Protein AF-0000000078819497 (afdb_homodimer)

Organism: Methanosarcina acetivorans (strain ATCC 35395 / DSM 2834 / JCM 12185 / C2A) (NCBI:txid188937)

Solvent-accessible surface area (backbone atoms only — not comparable to full-atom values): 17512 Å² total; per-residue (Å²): 126,82,64,72,74,56,65,67,60,50,51,48,50,51,51,49,51,38,26,37,50,17,46,46,38,62,67,45,52,52,48,48,51,60,72,42,54,90,45,64,78,89,53,57,93,67,46,62,58,50,44,45,52,32,56,75,60,47,57,35,40,66,70,58,53,25,54,39,60,52,43,52,71,71,60,43,50,52,51,52,51,53,35,34,74,71,49,27,34,48,77,42,63,36,86,89,37,75,86,42,49,32,37,28,60,33,75,61,25,44,53,52,29,52,52,51,47,51,53,52,49,52,52,48,38,58,52,46,73,56,49,53,72,65,55,52,49,52,41,50,52,24,50,51,51,42,36,53,53,49,49,47,37,52,57,52,60,69,63,50,79,128,128,82,65,71,75,55,65,67,60,49,53,49,50,51,51,50,52,38,26,37,52,18,45,46,39,62,68,44,51,51,48,49,51,58,72,43,53,91,45,63,80,88,54,57,92,65,45,62,58,52,44,45,52,33,56,74,59,48,56,36,37,65,70,58,54,25,55,39,61,52,43,52,71,72,59,44,49,51,52,52,50,52,36,34,75,70,50,27,34,48,77,44,63,36,88,89,38,75,86,41,47,32,36,28,60,32,75,61,26,46,54,54,29,52,53,51,48,52,52,53,49,52,51,48,39,57,52,46,75,56,49,52,72,65,54,51,49,52,40,52,52,24,50,51,51,42,38,54,52,48,50,47,38,52,57,52,58,68,66,49,81,127

InterPro domains:
  IPR000835 MarR-type HTH domain [PF01047] (43-101)
  IPR000835 MarR-type HTH domain [PR00598] (60-76)
  IPR000835 MarR-type HTH domain [PR00598] (77-92)
  IPR000835 MarR-type HTH domain [PR00598] (96-112)
  IPR000835 MarR-type HTH domain [PS50995] (1-155)
  IPR000835 MarR-type HTH domain [SM00347] (36-136)
  IPR036388 Winged helix-like DNA-binding domain superfamily [G3DSA:1.10.10.10] (23-160)
  IPR036390 Winged helix DNA-binding domain superfamily [SSF46785] (41-153)

Nearest PDB structures (foldseek):
  4zzl-assembly1_B  TM=8.048E-01  e=2.230E-07  Pseudomonas aeruginosa
  6pcp-assembly2_C  TM=7.617E-01  e=6.364E-07  Bordetella pertussis
  4fht-assembly1_A  TM=6.352E-01  e=1.540E-07  Streptomyces coelicolor A3(2)
  6pco-assembly2_C  TM=7.046E-01  e=9.800E-07  Bordetella bronchiseptica
  2nnn-assembly3_F  TM=6.451E-01  e=3.036E-07  Pseudomonas aeruginosa

Foldseek 3Di:
DPDDDDPVVVVVVVVVVVVVVVCCCVQPVVLLCVVCVVPPVVDDPCLLVLLQVQLVVQKDFLVVSCVVRVDDPVVSVVSLVSCVVVVFKDWDADPVHNPTIIIHGDPNSVVSNVVSVVSVVVSVVVVCVVDDPVVVVVVVVVVVVVVVVVVVVVVVVVPDDD/DPDDDDPVVVVVVVVVVVVVVVCCCVLPVVLLCVVCVVPPVVDDPCLLVLLQVQLVVQKDFLVVSCVVRVDDPVVSVVSLVSCVVVQFKDWDADPVHNPTIIIHGDPNSVVSNVVSVVSVVVSVVVVCVVDDPVVVVVVVVVVVVVVVVVVVVVVVVVPPDD

Structure (mmCIF, N/CA/C/O backbone):
data_AF-0000000078819497-model_v1
#
loop_
_entity.id
_entity.type
_entity.pdbx_description
1 polymer 'Transcription repressor'
#
loop_
_atom_site.group_PDB
_atom_site.id
_atom_site.type_symbol
_atom_site.label_atom_id
_atom_site.label_alt_id
_atom_site.label_comp_id
_atom_site.label_asym_id
_atom_site.label_entity_id
_atom_site.label_seq_id
_atom_site.pdbx_PDB_ins_code
_atom_site.Cartn_x
_atom_site.Cartn_y
_atom_site.Cartn_z
_atom_site.occupancy
_atom_site.B_iso_or_equiv
_atom_site.auth_seq_id
_atom_site.auth_comp_id
_atom_site.auth_asym_id
_atom_site.auth_atom_id
_atom_site.pdbx_PDB_model_num
ATOM 1 N N . MET A 1 1 ? 27.328 -16.922 1.993 1 39.84 1 MET A N 1
ATOM 2 C CA . MET A 1 1 ? 26.234 -17.719 1.464 1 39.84 1 MET A CA 1
ATOM 3 C C . MET A 1 1 ? 24.984 -16.875 1.258 1 39.84 1 MET A C 1
ATOM 5 O O . MET A 1 1 ? 24.531 -16.188 2.178 1 39.84 1 MET A O 1
ATOM 9 N N . ILE A 1 2 ? 24.656 -16.578 0.036 1 52.5 2 ILE A N 1
ATOM 10 C CA . ILE A 1 2 ? 23.578 -15.641 -0.267 1 52.5 2 ILE A CA 1
ATOM 11 C C . ILE A 1 2 ? 22.281 -16.109 0.379 1 52.5 2 ILE A C 1
ATOM 13 O O . ILE A 1 2 ? 21.844 -17.25 0.159 1 52.5 2 ILE A O 1
ATOM 17 N N . LYS A 1 3 ? 21.969 -15.508 1.386 1 62.91 3 LYS A N 1
ATOM 18 C CA . LYS A 1 3 ? 20.766 -15.898 2.121 1 62.91 3 LYS A CA 1
ATOM 19 C C . LYS A 1 3 ? 19.562 -16 1.193 1 62.91 3 LYS A C 1
ATOM 21 O O . LYS A 1 3 ? 19.266 -15.07 0.439 1 62.91 3 LYS A O 1
ATOM 26 N N . LYS A 1 4 ? 19.125 -17.234 0.904 1 75.25 4 LYS A N 1
ATOM 27 C CA . LYS A 1 4 ? 18 -17.484 0.003 1 75.25 4 LYS A CA 1
ATOM 28 C C . LYS A 1 4 ? 16.688 -17.656 0.78 1 75.25 4 LYS A C 1
ATOM 30 O O . LYS A 1 4 ? 16.672 -18.297 1.829 1 75.25 4 LYS A O 1
ATOM 35 N N . MET A 1 5 ? 15.781 -16.875 0.371 1 76.19 5 MET A N 1
ATOM 36 C CA . MET A 1 5 ? 14.461 -17.062 0.965 1 76.19 5 MET A CA 1
ATOM 37 C C . MET A 1 5 ? 13.742 -18.234 0.323 1 76.19 5 MET A C 1
ATOM 39 O O . MET A 1 5 ? 13.781 -18.406 -0.896 1 76.19 5 MET A O 1
ATOM 43 N N . ASP A 1 6 ? 13.234 -19.125 1.18 1 84.75 6 ASP A N 1
ATOM 44 C CA . ASP A 1 6 ? 12.438 -20.25 0.677 1 84.75 6 ASP A CA 1
ATOM 45 C C . ASP A 1 6 ? 11.25 -19.75 -0.143 1 84.75 6 ASP A C 1
ATOM 47 O O . ASP A 1 6 ? 10.594 -18.766 0.236 1 84.75 6 ASP A O 1
ATOM 51 N N . GLU A 1 7 ? 11.008 -20.375 -1.313 1 86.12 7 GLU A N 1
ATOM 52 C CA . GLU A 1 7 ? 10.008 -19.938 -2.283 1 86.12 7 GLU A CA 1
ATOM 53 C C . GLU A 1 7 ? 8.609 -19.922 -1.663 1 86.12 7 GLU A C 1
ATOM 55 O O . GLU A 1 7 ? 7.797 -19.047 -1.983 1 86.12 7 GLU A O 1
ATOM 60 N N . ALA A 1 8 ? 8.352 -20.844 -0.836 1 87.81 8 ALA A N 1
ATOM 61 C CA . ALA A 1 8 ? 7.039 -20.906 -0.196 1 87.81 8 ALA A CA 1
ATOM 62 C C . ALA A 1 8 ? 6.805 -19.688 0.691 1 87.81 8 ALA A C 1
ATOM 64 O O . ALA A 1 8 ? 5.723 -19.094 0.673 1 87.81 8 ALA A O 1
ATOM 65 N N . THR A 1 9 ? 7.863 -19.344 1.448 1 89.5 9 THR A N 1
ATOM 66 C CA . THR A 1 9 ? 7.773 -18.172 2.318 1 89.5 9 THR A CA 1
ATOM 67 C C . THR A 1 9 ? 7.633 -16.891 1.496 1 89.5 9 THR A C 1
ATOM 69 O O . THR A 1 9 ? 6.809 -16.031 1.812 1 89.5 9 THR A O 1
ATOM 72 N N . LEU A 1 10 ? 8.391 -16.859 0.455 1 92 10 LEU A N 1
ATOM 73 C CA . LEU A 1 10 ? 8.328 -15.688 -0.415 1 92 10 LEU A CA 1
ATOM 74 C C . LEU A 1 10 ? 6.945 -15.539 -1.04 1 92 10 LEU A C 1
ATOM 76 O O . LEU A 1 10 ? 6.379 -14.445 -1.063 1 92 10 LEU A O 1
ATOM 80 N N . SER A 1 11 ? 6.41 -16.672 -1.514 1 92.81 11 SER A N 1
ATOM 81 C CA . SER A 1 11 ? 5.078 -16.656 -2.115 1 92.81 11 SER A CA 1
ATOM 82 C C . SER A 1 11 ? 4.027 -16.188 -1.116 1 92.81 11 SER A C 1
ATOM 84 O O . SER A 1 11 ? 3.117 -15.438 -1.471 1 92.81 11 SER A O 1
ATOM 86 N N . LYS A 1 12 ? 4.191 -16.609 0.075 1 92.69 12 LYS A N 1
ATOM 87 C CA . LYS A 1 12 ? 3.256 -16.203 1.121 1 92.69 12 LYS A CA 1
ATOM 88 C C . LYS A 1 12 ? 3.344 -14.703 1.397 1 92.69 12 LYS A C 1
ATOM 90 O O . LYS A 1 12 ? 2.318 -14.031 1.521 1 92.69 12 LYS A O 1
ATOM 95 N N . ILE A 1 13 ? 4.531 -14.188 1.483 1 93.88 13 ILE A N 1
ATOM 96 C CA . ILE A 1 13 ? 4.746 -12.773 1.753 1 93.88 13 ILE A CA 1
ATOM 97 C C . ILE A 1 13 ? 4.172 -11.938 0.612 1 93.88 13 ILE A C 1
ATOM 99 O O . ILE A 1 13 ? 3.502 -10.93 0.849 1 93.88 13 ILE A O 1
ATOM 103 N N . ILE A 1 14 ? 4.34 -12.453 -0.562 1 93 14 ILE A N 1
ATOM 104 C CA . ILE A 1 14 ? 3.867 -11.734 -1.741 1 93 14 ILE A CA 1
ATOM 105 C C . ILE A 1 14 ? 2.342 -11.711 -1.751 1 93 14 ILE A C 1
ATOM 107 O O . ILE A 1 14 ? 1.733 -10.648 -1.937 1 93 14 ILE A O 1
ATOM 111 N N . LEU A 1 15 ? 1.761 -12.82 -1.491 1 93.56 15 LEU A N 1
ATOM 112 C CA . LEU A 1 15 ? 0.305 -12.898 -1.488 1 93.56 15 LEU A CA 1
ATOM 113 C C . LEU A 1 15 ? -0.286 -12.039 -0.373 1 93.56 15 LEU A C 1
ATOM 115 O O . LEU A 1 15 ? -1.286 -11.352 -0.58 1 93.56 15 LEU A O 1
ATOM 119 N N . LEU A 1 16 ? 0.352 -12.062 0.808 1 94.69 16 LEU A N 1
ATOM 120 C CA . LEU A 1 16 ? -0.118 -11.258 1.931 1 94.69 16 LEU A CA 1
ATOM 121 C C . LEU A 1 16 ? 0.015 -9.766 1.628 1 94.69 16 LEU A C 1
ATOM 123 O O . LEU A 1 16 ? -0.865 -8.977 1.979 1 94.69 16 LEU A O 1
ATOM 127 N N . SER A 1 17 ? 1.103 -9.422 1.002 1 94.56 17 SER A N 1
ATOM 128 C CA . SER A 1 17 ? 1.32 -8.023 0.649 1 94.56 17 SER A CA 1
ATOM 129 C C . SER A 1 17 ? 0.274 -7.539 -0.348 1 94.56 17 SER A C 1
ATOM 131 O O . SER A 1 17 ? -0.252 -6.43 -0.213 1 94.56 17 SER A O 1
ATOM 133 N N . MET A 1 18 ? -0.03 -8.398 -1.274 1 91.69 18 MET A N 1
ATOM 134 C CA . MET A 1 18 ? -1.026 -8.039 -2.279 1 91.69 18 MET A CA 1
ATOM 135 C C . MET A 1 18 ? -2.412 -7.914 -1.653 1 91.69 18 MET A C 1
ATOM 137 O O . MET A 1 18 ? -3.164 -6.996 -1.979 1 91.69 18 MET A O 1
ATOM 141 N N . GLU A 1 19 ? -2.682 -8.812 -0.824 1 94.06 19 GLU A N 1
ATOM 142 C CA . GLU A 1 19 ? -3.979 -8.742 -0.16 1 94.06 19 GLU A CA 1
ATOM 143 C C . GLU A 1 19 ? -4.074 -7.508 0.73 1 94.06 19 GLU A C 1
ATOM 145 O O . GLU A 1 19 ? -5.121 -6.855 0.787 1 94.06 19 GLU A O 1
ATOM 150 N N . ARG A 1 20 ? -3.041 -7.242 1.45 1 95.25 20 ARG A N 1
ATOM 151 C CA . ARG A 1 20 ? -3.002 -6.039 2.279 1 95.25 20 ARG A CA 1
ATOM 152 C C . ARG A 1 20 ? -3.26 -4.789 1.446 1 95.25 20 ARG A C 1
ATOM 154 O O . ARG A 1 20 ? -4.047 -3.926 1.842 1 95.25 20 ARG A O 1
ATOM 161 N N . ASP A 1 21 ? -2.594 -4.758 0.32 1 93.19 21 ASP A N 1
ATOM 162 C CA . ASP A 1 21 ? -2.771 -3.617 -0.573 1 93.19 21 ASP A CA 1
ATOM 163 C C . ASP A 1 21 ? -4.223 -3.504 -1.037 1 93.19 21 ASP A C 1
ATOM 165 O O . ASP A 1 21 ? -4.785 -2.408 -1.069 1 93.19 21 ASP A O 1
ATOM 169 N N . ALA A 1 22 ? -4.801 -4.609 -1.437 1 92.69 22 ALA A N 1
ATOM 170 C CA . ALA A 1 22 ? -6.188 -4.629 -1.895 1 92.69 22 ALA A CA 1
ATOM 171 C C . ALA A 1 22 ? -7.137 -4.168 -0.792 1 92.69 22 ALA A C 1
ATOM 173 O O . ALA A 1 22 ? -8.023 -3.344 -1.032 1 92.69 22 ALA A O 1
ATOM 174 N N . LEU A 1 23 ? -6.914 -4.637 0.412 1 94.62 23 LEU A N 1
ATOM 175 C CA . LEU A 1 23 ? -7.773 -4.289 1.536 1 94.62 23 LEU A CA 1
ATOM 176 C C . LEU A 1 23 ? -7.605 -2.824 1.922 1 94.62 23 LEU A C 1
ATOM 178 O O . LEU A 1 23 ? -8.586 -2.135 2.205 1 94.62 23 LEU A O 1
ATOM 182 N N . ASP A 1 24 ? -6.352 -2.367 1.915 1 93.62 24 ASP A N 1
ATOM 183 C CA . ASP A 1 24 ? -6.09 -0.962 2.207 1 93.62 24 ASP A CA 1
ATOM 184 C C . ASP A 1 24 ? -6.793 -0.05 1.206 1 93.62 24 ASP A C 1
ATOM 186 O O . ASP A 1 24 ? -7.387 0.961 1.589 1 93.62 24 ASP A O 1
ATOM 190 N N . ASN A 1 25 ? -6.703 -0.429 -0.015 1 91.38 25 ASN A N 1
ATOM 191 C CA . ASN A 1 25 ? -7.348 0.351 -1.065 1 91.38 25 ASN A CA 1
ATOM 192 C C . ASN A 1 25 ? -8.859 0.389 -0.886 1 91.38 25 ASN A C 1
ATOM 194 O O . ASN A 1 25 ? -9.477 1.457 -0.949 1 91.38 25 ASN A O 1
ATOM 198 N N . LEU A 1 26 ? -9.461 -0.702 -0.576 1 90 26 LEU A N 1
ATOM 199 C CA . LEU A 1 26 ? -10.914 -0.821 -0.449 1 90 26 LEU A CA 1
ATOM 200 C C . LEU A 1 26 ? -11.414 -0.092 0.794 1 90 26 LEU A C 1
ATOM 202 O O . LEU A 1 26 ? -12.422 0.614 0.742 1 90 26 LEU A O 1
ATOM 206 N N . ILE A 1 27 ? -10.688 -0.204 1.896 1 92.31 27 ILE A N 1
ATOM 207 C CA . ILE A 1 27 ? -11.172 0.27 3.189 1 92.31 27 ILE A CA 1
ATOM 208 C C . ILE A 1 27 ? -10.852 1.755 3.348 1 92.31 27 ILE A C 1
ATOM 210 O O . ILE A 1 27 ? -11.664 2.521 3.865 1 92.31 27 ILE A O 1
ATOM 214 N N . PHE A 1 28 ? -9.656 2.162 2.818 1 91 28 PHE A N 1
ATOM 215 C CA . PHE A 1 28 ? -9.203 3.51 3.141 1 91 28 PHE A CA 1
ATOM 216 C C . PHE A 1 28 ? -9.172 4.383 1.892 1 91 28 PHE A C 1
ATOM 218 O O . PHE A 1 28 ? -9.867 5.402 1.825 1 91 28 PHE A O 1
ATOM 225 N N . GLU A 1 29 ? -8.484 3.961 0.92 1 88 29 GLU A N 1
ATOM 226 C CA . GLU A 1 29 ? -8.219 4.836 -0.219 1 88 29 GLU A CA 1
ATOM 227 C C . GLU A 1 29 ? -9.5 5.133 -0.996 1 88 29 GLU A C 1
ATOM 229 O O . GLU A 1 29 ? -9.781 6.289 -1.318 1 88 29 GLU A O 1
ATOM 234 N N . GLN A 1 30 ? -10.297 4.145 -1.324 1 87.06 30 GLN A N 1
ATOM 235 C CA . GLN A 1 30 ? -11.531 4.348 -2.07 1 87.06 30 GLN A CA 1
ATOM 236 C C . GLN A 1 30 ? -12.539 5.156 -1.256 1 87.06 30 GLN A C 1
ATOM 238 O O . GLN A 1 30 ? -13.211 6.039 -1.791 1 87.06 30 GLN A O 1
ATOM 243 N N . THR A 1 31 ? -12.648 4.859 0.006 1 90 31 THR A N 1
ATOM 244 C CA . THR A 1 31 ? -13.555 5.602 0.876 1 90 31 THR A CA 1
ATOM 245 C C . THR A 1 31 ? -13.117 7.055 1.002 1 90 31 THR A C 1
ATOM 247 O O . THR A 1 31 ? -13.938 7.969 0.925 1 90 31 THR A O 1
ATOM 250 N N . PHE A 1 32 ? -11.852 7.23 1.1 1 91.94 32 PHE A N 1
ATOM 251 C CA . PHE A 1 32 ? -11.305 8.578 1.207 1 91.94 32 PHE A CA 1
ATOM 252 C C . PHE A 1 32 ? -11.594 9.383 -0.057 1 91.94 32 PHE A C 1
ATOM 254 O O . PHE A 1 32 ? -12.086 10.508 0.015 1 91.94 32 PHE A O 1
ATOM 261 N N . GLN A 1 33 ? -11.352 8.797 -1.163 1 89.31 33 GLN A N 1
ATOM 262 C CA . GLN A 1 33 ? -11.578 9.469 -2.438 1 89.31 33 GLN A CA 1
ATOM 263 C C . GLN A 1 33 ? -13.047 9.82 -2.623 1 89.31 33 GLN A C 1
ATOM 265 O O . GLN A 1 33 ? -13.375 10.898 -3.131 1 89.31 33 GLN A O 1
ATOM 270 N N . LYS A 1 34 ? -13.883 8.953 -2.227 1 89.88 34 LYS A N 1
ATOM 271 C CA . LYS A 1 34 ? -15.32 9.211 -2.324 1 89.88 34 LYS A CA 1
ATOM 272 C C . LYS A 1 34 ? -15.727 10.367 -1.417 1 89.88 34 LYS A C 1
ATOM 274 O O . LYS A 1 34 ? -16.562 11.203 -1.801 1 89.88 34 LYS A O 1
ATOM 279 N N . LYS A 1 35 ? -15.172 10.398 -0.253 1 91.31 35 LYS A N 1
ATOM 280 C CA . LYS A 1 35 ? -15.547 11.414 0.728 1 91.31 35 LYS A CA 1
ATOM 281 C C . LYS A 1 35 ? -15.039 12.797 0.319 1 91.31 35 LYS A C 1
ATOM 283 O O . LYS A 1 35 ? -15.656 13.812 0.641 1 91.31 35 LYS A O 1
ATOM 288 N N . ILE A 1 36 ? -13.922 12.766 -0.436 1 91.19 36 ILE A N 1
ATOM 289 C CA . ILE A 1 36 ? -13.383 14.07 -0.785 1 91.19 36 ILE A CA 1
ATOM 290 C C . ILE A 1 36 ? -13.836 14.461 -2.189 1 91.19 36 ILE A C 1
ATOM 292 O O . ILE A 1 36 ? -13.523 15.547 -2.674 1 91.19 36 ILE A O 1
ATOM 296 N N . ALA A 1 37 ? -14.508 13.5 -2.816 1 84.25 37 ALA A N 1
ATOM 297 C CA . ALA A 1 37 ? -14.977 13.75 -4.176 1 84.25 37 ALA A CA 1
ATOM 298 C C . ALA A 1 37 ? -15.812 15.023 -4.242 1 84.25 37 ALA A C 1
ATOM 300 O O . ALA A 1 37 ? -16.781 15.18 -3.486 1 84.25 37 ALA A O 1
ATOM 301 N N . GLY A 1 38 ? -15.445 15.766 -5.168 1 83.31 38 GLY A N 1
ATOM 302 C CA . GLY A 1 38 ? -16.188 17 -5.352 1 83.31 38 GLY A CA 1
ATOM 303 C C . GLY A 1 38 ? -15.75 18.094 -4.395 1 83.31 38 GLY A C 1
ATOM 304 O O . GLY A 1 38 ? -16.203 19.234 -4.512 1 83.31 38 GLY A O 1
ATOM 305 N N . LYS A 1 39 ? -15 17.5 -3.492 1 85 39 LYS A N 1
ATOM 306 C CA . LYS A 1 39 ? -14.414 18.484 -2.596 1 85 39 LYS A CA 1
ATOM 307 C C . LYS A 1 39 ? -13.039 18.922 -3.092 1 85 39 LYS A C 1
ATOM 309 O O . LYS A 1 39 ? -12.453 18.281 -3.969 1 85 39 LYS A O 1
ATOM 314 N N . PHE A 1 40 ? -12.5 19.938 -2.926 1 86.25 40 PHE A N 1
ATOM 315 C CA . PHE A 1 40 ? -11.156 20.453 -3.189 1 86.25 40 PHE A CA 1
ATOM 316 C C . PHE A 1 40 ? -10.875 20.469 -4.688 1 86.25 40 PHE A C 1
ATOM 318 O O . PHE A 1 40 ? -9.836 19.984 -5.133 1 86.25 40 PHE A O 1
ATOM 325 N N . ARG A 1 41 ? -11.641 20.906 -5.457 1 84.25 41 ARG A N 1
ATOM 326 C CA . ARG A 1 41 ? -11.609 20.891 -6.914 1 84.25 41 ARG A CA 1
ATOM 327 C C . ARG A 1 41 ? -10.297 21.453 -7.445 1 84.25 41 ARG A C 1
ATOM 329 O O . ARG A 1 41 ? -9.852 21.078 -8.531 1 84.25 41 ARG A O 1
ATOM 336 N N . GLU A 1 42 ? -9.703 22.266 -6.691 1 90.56 42 GLU A N 1
ATOM 337 C CA . GLU A 1 42 ? -8.492 22.922 -7.18 1 90.56 42 GLU A CA 1
ATOM 338 C C . GLU A 1 42 ? -7.254 22.078 -6.871 1 90.56 42 GLU A C 1
ATOM 340 O O . GLU A 1 42 ? -6.148 22.422 -7.293 1 90.56 42 GLU A O 1
ATOM 345 N N . LEU A 1 43 ? -7.441 21.016 -6.109 1 92.56 43 LEU A N 1
ATOM 346 C CA . LEU A 1 43 ? -6.305 20.188 -5.715 1 92.56 43 LEU A CA 1
ATOM 347 C C . LEU A 1 43 ? -6.188 18.953 -6.613 1 92.56 43 LEU A C 1
ATOM 349 O O . LEU A 1 43 ? -7.195 18.344 -6.969 1 92.56 43 LEU A O 1
ATOM 353 N N . SER A 1 44 ? -4.961 18.625 -6.91 1 87.81 44 SER A N 1
ATOM 354 C CA . SER A 1 44 ? -4.695 17.391 -7.637 1 87.81 44 SER A CA 1
ATOM 355 C C . SER A 1 44 ? -4.738 16.188 -6.707 1 87.81 44 SER A C 1
ATOM 357 O O . SER A 1 44 ? -4.844 16.344 -5.488 1 87.81 44 SER A O 1
ATOM 359 N N . LYS A 1 45 ? -4.613 14.961 -7.297 1 82.25 45 LYS A N 1
ATOM 360 C CA . LYS A 1 45 ? -4.852 13.688 -6.617 1 82.25 45 LYS A CA 1
ATOM 361 C C . LYS A 1 45 ? -3.947 13.539 -5.395 1 82.25 45 LYS A C 1
ATOM 363 O O . LYS A 1 45 ? -4.398 13.109 -4.332 1 82.25 45 LYS A O 1
ATOM 368 N N . ASN A 1 46 ? -2.67 14 -5.391 1 87.06 46 ASN A N 1
ATOM 369 C CA . ASN A 1 46 ? -1.743 13.727 -4.297 1 87.06 46 ASN A CA 1
ATOM 370 C C . ASN A 1 46 ? -1.594 14.938 -3.377 1 87.06 46 ASN A C 1
ATOM 372 O O . ASN A 1 46 ? -1.003 14.836 -2.301 1 87.06 46 ASN A O 1
ATOM 376 N N . GLN A 1 47 ? -2.221 15.984 -3.674 1 93.31 47 GLN A N 1
ATOM 377 C CA . GLN A 1 47 ? -2.012 17.219 -2.918 1 93.31 47 GLN A CA 1
ATOM 378 C C . GLN A 1 47 ? -2.736 17.156 -1.575 1 93.31 47 GLN A C 1
ATOM 380 O O . GLN A 1 47 ? -2.227 17.656 -0.569 1 93.31 47 GLN A O 1
ATOM 385 N N . PRO A 1 48 ? -3.938 16.578 -1.485 1 93.5 48 PRO A N 1
ATOM 386 C CA . PRO A 1 48 ? -4.566 16.438 -0.168 1 93.5 48 PRO A CA 1
ATOM 387 C C . PRO A 1 48 ? -3.682 15.688 0.832 1 93.5 48 PRO A C 1
ATOM 389 O O . PRO A 1 48 ? -3.607 16.078 2.002 1 93.5 48 PRO A O 1
ATOM 392 N N . LEU A 1 49 ? -3.02 14.719 0.408 1 91.12 49 LEU A N 1
ATOM 393 C CA . LEU A 1 49 ? -2.125 13.953 1.274 1 91.12 49 LEU A CA 1
ATOM 394 C C . LEU A 1 49 ? -0.969 14.82 1.76 1 91.12 49 LEU A C 1
ATOM 396 O O . LEU A 1 49 ? -0.589 14.758 2.93 1 91.12 49 LEU A O 1
ATOM 400 N N . VAL A 1 50 ? -0.436 15.586 0.91 1 95.06 50 VAL A N 1
ATOM 401 C CA . VAL A 1 50 ? 0.678 16.469 1.247 1 95.06 50 VAL A CA 1
ATOM 402 C C . VAL A 1 50 ? 0.228 17.5 2.277 1 95.06 50 VAL A C 1
ATOM 404 O O . VAL A 1 50 ? 0.933 17.75 3.256 1 95.06 50 VAL A O 1
ATOM 407 N N . ILE A 1 51 ? -0.924 18.016 2.037 1 96.81 51 ILE A N 1
ATOM 408 C CA . ILE A 1 51 ? -1.488 18.984 2.967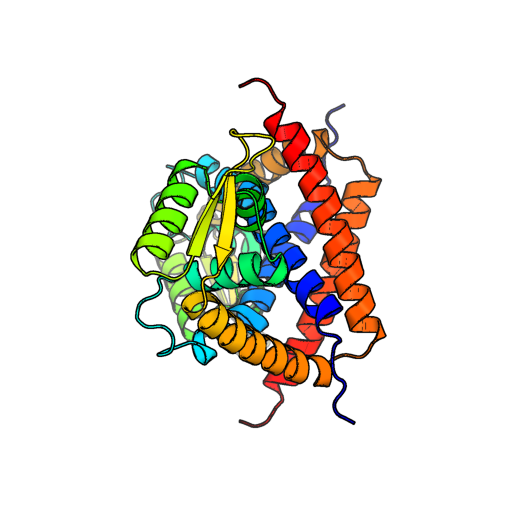 1 96.81 51 ILE A CA 1
ATOM 409 C C . ILE A 1 51 ? -1.674 18.344 4.34 1 96.81 51 ILE A C 1
ATOM 411 O O . ILE A 1 51 ? -1.368 18.953 5.363 1 96.81 51 ILE A O 1
ATOM 415 N N . LYS A 1 52 ? -2.127 17.141 4.332 1 95.56 52 LYS A N 1
ATOM 416 C CA . LYS A 1 52 ? -2.332 16.422 5.586 1 95.56 52 LYS A CA 1
ATOM 417 C C . LYS A 1 52 ? -1.014 16.219 6.324 1 95.56 52 LYS A C 1
ATOM 419 O O . LYS A 1 52 ? -0.929 16.453 7.531 1 95.56 52 LYS A O 1
ATOM 424 N N . ILE A 1 53 ? 0.007 15.852 5.645 1 96.19 53 ILE A N 1
ATOM 425 C CA . ILE A 1 53 ? 1.318 15.602 6.234 1 96.19 53 ILE A CA 1
ATOM 426 C C . ILE A 1 53 ? 1.865 16.891 6.836 1 96.19 53 ILE A C 1
ATOM 428 O O . ILE A 1 53 ? 2.314 16.906 7.984 1 96.19 53 ILE A O 1
ATOM 432 N N . ILE A 1 54 ? 1.789 17.953 6.082 1 97 54 ILE A N 1
ATOM 433 C CA . ILE A 1 54 ? 2.307 19.234 6.543 1 97 54 ILE A CA 1
ATOM 434 C C . ILE A 1 54 ? 1.53 19.688 7.777 1 97 54 ILE A C 1
ATOM 436 O O . ILE A 1 54 ? 2.121 20.188 8.742 1 97 54 ILE A O 1
ATOM 440 N N . GLY A 1 55 ? 0.224 19.516 7.723 1 96.69 55 GLY A N 1
ATOM 441 C CA . GLY A 1 55 ? -0.615 19.906 8.844 1 96.69 55 GLY A CA 1
ATOM 442 C C . GLY A 1 55 ? -0.317 19.141 10.109 1 96.69 55 GLY A C 1
ATOM 443 O O . GLY A 1 55 ? -0.332 19.703 11.211 1 96.69 55 GLY A O 1
ATOM 444 N N . ILE A 1 56 ? -0.057 17.922 10.055 1 95.06 56 ILE A N 1
ATOM 445 C CA . ILE A 1 56 ? 0.266 17.078 11.195 1 95.06 56 ILE A CA 1
ATOM 446 C C . ILE A 1 56 ? 1.6 17.516 11.797 1 95.06 56 ILE A C 1
ATOM 448 O O . ILE A 1 56 ? 1.727 17.641 13.023 1 95.06 56 ILE A O 1
ATOM 452 N N . GLU A 1 57 ? 2.555 17.812 10.891 1 93.88 57 GLU A N 1
ATOM 453 C CA . GLU A 1 57 ? 3.906 18.125 11.344 1 93.88 57 GLU A CA 1
ATOM 454 C C . GLU A 1 57 ? 4.023 19.594 11.75 1 93.88 57 GLU A C 1
ATOM 456 O O . GLU A 1 57 ? 4.914 19.969 12.516 1 93.88 57 GLU A O 1
ATOM 461 N N . GLY A 1 58 ? 3.092 20.453 11.242 1 94.19 58 GLY A N 1
ATOM 462 C CA . GLY A 1 58 ? 3.16 21.891 11.469 1 94.19 58 GLY A CA 1
ATOM 463 C C . GLY A 1 58 ? 4.113 22.609 10.531 1 94.19 58 GLY A C 1
ATOM 464 O O . GLY A 1 58 ? 3.695 23.453 9.734 1 94.19 58 GLY A O 1
ATOM 465 N N . GLU A 1 59 ? 5.359 22.328 10.609 1 93.5 59 GLU A N 1
ATOM 466 C CA . GLU A 1 59 ? 6.43 22.734 9.711 1 93.5 59 GLU A CA 1
ATOM 467 C C . GLU A 1 59 ? 7.316 21.562 9.328 1 93.5 59 GLU A C 1
ATOM 469 O O . GLU A 1 59 ? 7.652 20.719 10.164 1 93.5 59 GLU A O 1
ATOM 474 N N . ILE A 1 60 ? 7.609 21.531 8.023 1 94.5 60 ILE A N 1
ATOM 475 C CA . ILE A 1 60 ? 8.312 20.328 7.582 1 94.5 60 ILE A CA 1
ATOM 476 C C . ILE A 1 60 ? 9.328 20.703 6.5 1 94.5 60 ILE A C 1
ATOM 478 O O . ILE A 1 60 ? 9.062 21.562 5.656 1 94.5 60 ILE A O 1
ATOM 482 N N . MET A 1 61 ? 10.453 20 6.551 1 94 61 MET A N 1
ATOM 483 C CA . MET A 1 61 ? 11.43 20.141 5.477 1 94 61 MET A CA 1
ATOM 484 C C . MET A 1 61 ? 10.969 19.406 4.219 1 94 61 MET A C 1
ATOM 486 O O . MET A 1 61 ? 10.43 18.312 4.301 1 94 61 MET A O 1
ATOM 490 N N . PRO A 1 62 ? 11.211 20.047 3.064 1 92.81 62 PRO A N 1
ATOM 491 C CA . PRO A 1 62 ? 10.883 19.359 1.818 1 92.81 62 PRO A CA 1
ATOM 492 C C . PRO A 1 62 ? 11.484 17.953 1.749 1 92.81 62 PRO A C 1
ATOM 494 O O . PRO A 1 62 ? 10.844 17.016 1.25 1 92.81 62 PRO A O 1
ATOM 497 N N . SER A 1 63 ? 12.633 17.734 2.297 1 90.38 63 SER A N 1
ATOM 498 C CA . SER A 1 63 ? 13.273 16.422 2.285 1 90.38 63 SER A CA 1
ATOM 499 C C . SER A 1 63 ? 12.469 15.406 3.098 1 90.38 63 SER A C 1
ATOM 501 O O . SER A 1 63 ? 12.312 14.25 2.684 1 90.38 63 SER A O 1
ATOM 503 N N . THR A 1 64 ? 11.961 15.812 4.199 1 91.75 64 THR A N 1
ATOM 504 C CA . THR A 1 64 ? 11.141 14.945 5.039 1 91.75 64 THR A CA 1
ATOM 505 C C . THR A 1 64 ? 9.805 14.648 4.367 1 91.75 64 THR A C 1
ATOM 507 O O . THR A 1 64 ? 9.305 13.523 4.434 1 91.75 64 THR A O 1
ATOM 510 N N . LEU A 1 65 ? 9.25 15.641 3.76 1 93.81 65 LEU A N 1
ATOM 511 C CA . LEU A 1 65 ? 8.016 15.469 3.004 1 93.81 65 LEU A CA 1
ATOM 512 C C . LEU A 1 65 ? 8.203 14.43 1.899 1 93.81 65 LEU A C 1
ATOM 514 O O . LEU A 1 65 ? 7.312 13.617 1.654 1 93.81 65 LEU A O 1
ATOM 518 N N . GLY A 1 66 ? 9.328 14.469 1.247 1 92.62 66 GLY A N 1
ATOM 519 C CA . GLY A 1 66 ? 9.664 13.484 0.227 1 92.62 66 GLY A CA 1
ATOM 520 C C . GLY A 1 66 ? 9.703 12.07 0.754 1 92.62 66 GLY A C 1
ATOM 521 O O . GLY A 1 66 ? 9.273 11.133 0.076 1 92.62 66 GLY A O 1
ATOM 522 N N . LYS A 1 67 ? 10.125 11.883 2 1 88.75 67 LYS A N 1
ATOM 523 C CA . LYS A 1 67 ? 10.18 10.57 2.631 1 88.75 67 LYS A CA 1
ATOM 524 C C . LYS A 1 67 ? 8.781 9.992 2.834 1 88.75 67 LYS A C 1
ATOM 526 O O . LYS A 1 67 ? 8.555 8.805 2.609 1 88.75 67 LYS A O 1
ATOM 531 N N . TYR A 1 68 ? 7.855 10.836 3.195 1 91.06 68 TYR A N 1
ATOM 532 C CA . TYR A 1 68 ? 6.496 10.383 3.451 1 91.06 68 TYR A CA 1
ATOM 533 C C . TYR A 1 68 ? 5.758 10.102 2.146 1 91.06 68 TYR A C 1
ATOM 535 O O . TYR A 1 68 ? 4.867 9.25 2.098 1 91.06 68 TYR A O 1
ATOM 543 N N . THR A 1 69 ? 6.152 10.789 1.075 1 91.69 69 THR A N 1
ATOM 544 C CA . THR A 1 69 ? 5.375 10.711 -0.157 1 91.69 69 THR A CA 1
ATOM 545 C C . THR A 1 69 ? 6.055 9.789 -1.167 1 91.69 69 THR A C 1
ATOM 547 O O . THR A 1 69 ? 5.43 9.344 -2.131 1 91.69 69 THR A O 1
ATOM 550 N N . GLY A 1 70 ? 7.324 9.641 -0.988 1 90.12 70 GLY A N 1
ATOM 551 C CA . GLY A 1 70 ? 8.094 8.867 -1.953 1 90.12 70 GLY A CA 1
ATOM 552 C C . GLY A 1 70 ? 8.398 9.641 -3.221 1 90.12 70 GLY A C 1
ATOM 553 O O . GLY A 1 70 ? 8.898 9.07 -4.195 1 90.12 70 GLY A O 1
ATOM 554 N N . LEU A 1 71 ? 8.156 10.914 -3.209 1 90.19 71 LEU A N 1
ATOM 555 C CA . LEU A 1 71 ? 8.406 11.742 -4.387 1 90.19 71 LEU A CA 1
ATOM 556 C C . LEU A 1 71 ? 9.875 12.156 -4.453 1 90.19 71 LEU A C 1
ATOM 558 O O . LEU A 1 71 ? 10.484 12.477 -3.432 1 90.19 71 LEU A O 1
ATOM 562 N N . GLU A 1 72 ? 10.344 12.133 -5.645 1 89.75 72 GLU A N 1
ATOM 563 C CA . GLU A 1 72 ? 11.688 12.648 -5.871 1 89.75 72 GLU A CA 1
ATOM 564 C C . GLU A 1 72 ? 11.727 14.172 -5.746 1 89.75 72 GLU A C 1
ATOM 566 O O . GLU A 1 72 ? 10.695 14.836 -5.859 1 89.75 72 GLU A O 1
ATOM 571 N N . LYS A 1 73 ? 12.898 14.688 -5.582 1 91.44 73 LYS A N 1
ATOM 572 C CA . LYS A 1 73 ? 13.109 16.109 -5.281 1 91.44 73 LYS A CA 1
ATOM 573 C C . LYS A 1 73 ? 12.422 17 -6.312 1 91.44 73 LYS A C 1
ATOM 575 O O . LYS A 1 73 ? 11.719 17.938 -5.953 1 91.44 73 LYS A O 1
ATOM 580 N N . SER A 1 74 ? 12.578 16.703 -7.613 1 93.69 74 SER A N 1
ATOM 581 C CA . SER A 1 74 ? 12.016 17.547 -8.664 1 93.69 74 SER A CA 1
ATOM 582 C C . SER A 1 74 ? 10.492 17.531 -8.625 1 93.69 74 SER A C 1
ATOM 584 O O . SER A 1 74 ? 9.852 18.578 -8.758 1 93.69 74 SER A O 1
ATOM 586 N N . SER A 1 75 ? 9.852 16.344 -8.406 1 93.25 75 SER A N 1
ATOM 587 C CA . SER A 1 75 ? 8.406 16.219 -8.32 1 93.25 75 SER A CA 1
ATOM 588 C C . SER A 1 75 ? 7.859 16.922 -7.078 1 93.25 75 SER A C 1
ATOM 590 O O . SER A 1 75 ? 6.812 17.562 -7.137 1 93.25 75 SER A O 1
ATOM 592 N N . LEU A 1 76 ? 8.602 16.828 -6.059 1 93.12 76 LEU A N 1
ATOM 593 C CA . LEU A 1 76 ? 8.188 17.438 -4.801 1 93.12 76 LEU A CA 1
ATOM 594 C C . LEU A 1 76 ? 8.234 18.953 -4.902 1 93.12 76 LEU A C 1
ATOM 596 O O . LEU A 1 76 ? 7.324 19.641 -4.43 1 93.12 76 LEU A O 1
ATOM 600 N N . THR A 1 77 ? 9.289 19.438 -5.473 1 93.75 77 THR A N 1
ATOM 601 C CA . THR A 1 77 ? 9.422 20.875 -5.664 1 93.75 77 THR A CA 1
ATOM 602 C C . THR A 1 77 ? 8.25 21.422 -6.48 1 93.75 77 THR A C 1
ATOM 604 O O . THR A 1 77 ? 7.645 22.422 -6.105 1 93.75 77 THR A O 1
ATOM 607 N N . ARG A 1 78 ? 7.957 20.688 -7.508 1 95.19 78 ARG A N 1
ATOM 608 C CA . ARG A 1 78 ? 6.84 21.109 -8.352 1 95.19 78 ARG A CA 1
ATOM 609 C C . ARG A 1 78 ? 5.531 21.094 -7.566 1 95.19 78 ARG A C 1
ATOM 611 O O . ARG A 1 78 ? 4.707 22 -7.715 1 95.19 78 ARG A O 1
ATOM 618 N N . MET A 1 79 ? 5.359 20.141 -6.766 1 94.5 79 MET A N 1
ATOM 619 C CA . MET A 1 79 ? 4.148 20.016 -5.957 1 94.5 79 MET A CA 1
ATOM 620 C C . MET A 1 79 ? 4.039 21.156 -4.953 1 94.5 79 MET A C 1
ATOM 622 O O . MET A 1 79 ? 2.982 21.781 -4.828 1 94.5 79 MET A O 1
ATOM 626 N N . VAL A 1 80 ? 5.117 21.453 -4.285 1 95.75 80 VAL A N 1
ATOM 627 C CA . VAL A 1 80 ? 5.125 22.516 -3.283 1 95.75 80 VAL A CA 1
ATOM 628 C C . VAL A 1 80 ? 4.961 23.875 -3.969 1 95.75 80 VAL A C 1
ATOM 630 O O . VAL A 1 80 ? 4.238 24.75 -3.475 1 95.75 80 VAL A O 1
ATOM 633 N N . ASP A 1 81 ? 5.609 24.016 -5.133 1 96.75 81 ASP A N 1
ATOM 634 C CA . ASP A 1 81 ? 5.457 25.25 -5.91 1 96.75 81 ASP A CA 1
ATOM 635 C C . ASP A 1 81 ? 3.992 25.484 -6.273 1 96.75 81 ASP A C 1
ATOM 637 O O . ASP A 1 81 ? 3.492 26.609 -6.148 1 96.75 81 ASP A O 1
ATOM 641 N N . ASP A 1 82 ? 3.359 24.469 -6.703 1 97.06 82 ASP A N 1
ATOM 642 C CA . ASP A 1 82 ? 1.963 24.562 -7.113 1 97.06 82 ASP A CA 1
ATOM 643 C C . ASP A 1 82 ? 1.066 24.922 -5.93 1 97.06 82 ASP A C 1
ATOM 645 O O . ASP A 1 82 ? 0.171 25.766 -6.051 1 97.06 82 ASP A O 1
ATOM 649 N N . LEU A 1 83 ? 1.309 24.359 -4.789 1 97.69 83 LEU A N 1
ATOM 650 C CA . LEU A 1 83 ? 0.541 24.641 -3.58 1 97.69 83 LEU A CA 1
ATOM 651 C C . LEU A 1 83 ? 0.795 26.062 -3.096 1 97.69 83 LEU A C 1
ATOM 653 O O . LEU A 1 83 ? -0.112 26.719 -2.576 1 97.69 83 LEU A O 1
ATOM 657 N N . GLU A 1 84 ? 2.014 26.484 -3.25 1 97.62 84 GLU A N 1
ATOM 658 C CA . GLU A 1 84 ? 2.355 27.859 -2.891 1 97.62 84 GLU A CA 1
ATOM 659 C C . GLU A 1 84 ? 1.642 28.859 -3.795 1 97.62 84 GLU A C 1
ATOM 661 O O . GLU A 1 84 ? 1.104 29.859 -3.318 1 97.62 84 GLU A O 1
ATOM 666 N N . LYS A 1 85 ? 1.65 28.578 -5.047 1 97.44 85 LYS A N 1
ATOM 667 C CA . LYS A 1 85 ? 0.959 29.438 -6.016 1 97.44 85 LYS A CA 1
ATOM 668 C C . LYS A 1 85 ? -0.531 29.516 -5.703 1 97.44 85 LYS A C 1
ATOM 670 O O . LYS A 1 85 ? -1.146 30.578 -5.883 1 97.44 85 LYS A O 1
ATOM 675 N N . LYS A 1 86 ? -1.116 28.453 -5.176 1 97 86 LYS A N 1
ATOM 676 C CA . LYS A 1 86 ? -2.535 28.391 -4.832 1 97 86 LYS A CA 1
ATOM 677 C C . LYS A 1 86 ? -2.799 29.047 -3.48 1 97 86 LYS A C 1
ATOM 679 O O . LYS A 1 86 ? -3.947 29.156 -3.045 1 97 86 LYS A O 1
ATOM 684 N N . GLY A 1 87 ? -1.711 29.453 -2.824 1 97.75 87 GLY A N 1
ATOM 685 C CA . GLY A 1 87 ? -1.835 30.125 -1.538 1 97.75 87 GLY A CA 1
ATOM 686 C C . GLY A 1 87 ? -2.109 29.156 -0.395 1 97.75 87 GLY A C 1
ATOM 687 O O . GLY A 1 87 ? -2.693 29.547 0.619 1 97.75 87 GLY A O 1
ATOM 688 N N . ILE A 1 88 ? -1.708 27.922 -0.5 1 98.06 88 ILE A N 1
ATOM 689 C CA . ILE A 1 88 ? -2.041 26.875 0.469 1 98.06 88 ILE A CA 1
ATOM 690 C C . ILE A 1 88 ? -0.867 26.672 1.423 1 98.06 88 ILE A C 1
ATOM 692 O O . ILE A 1 88 ? -1.063 26.375 2.605 1 98.06 88 ILE A O 1
ATOM 696 N N . VAL A 1 89 ? 0.376 26.812 0.889 1 98.38 89 VAL A N 1
ATOM 697 C CA . VAL A 1 89 ? 1.56 26.656 1.73 1 98.38 89 VAL A CA 1
ATOM 698 C C . VAL A 1 89 ? 2.461 27.891 1.567 1 98.38 89 VAL A C 1
ATOM 700 O O . VAL A 1 89 ? 2.275 28.688 0.644 1 98.38 89 VAL A O 1
ATOM 703 N N . PHE A 1 90 ? 3.357 28.078 2.496 1 97.81 90 PHE A N 1
ATOM 704 C CA . PHE A 1 90 ? 4.438 29.062 2.387 1 97.81 90 PHE A CA 1
ATOM 705 C C . PHE A 1 90 ? 5.742 28.484 2.92 1 97.81 90 PHE A C 1
ATOM 707 O O . PHE A 1 90 ? 5.734 27.531 3.709 1 97.81 90 PHE A O 1
ATOM 714 N N . ARG A 1 91 ? 6.828 29 2.412 1 95.62 91 ARG A N 1
ATOM 715 C CA . ARG A 1 91 ? 8.164 28.562 2.814 1 95.62 91 ARG A CA 1
ATOM 716 C C . ARG A 1 91 ? 8.836 29.625 3.691 1 95.62 91 ARG A C 1
ATOM 718 O O . ARG A 1 91 ? 8.656 30.812 3.479 1 95.62 91 ARG A O 1
ATOM 725 N N . LYS A 1 92 ? 9.477 29.109 4.652 1 93.06 92 LYS A N 1
ATOM 726 C CA . LYS A 1 92 ? 10.312 29.969 5.484 1 93.06 92 LYS A CA 1
ATOM 727 C C . LYS A 1 92 ? 11.727 29.406 5.613 1 93.06 92 LYS A C 1
ATOM 729 O O . LYS A 1 92 ? 11.914 28.203 5.762 1 93.06 92 LYS A O 1
ATOM 734 N N . THR A 1 93 ? 12.664 30.234 5.367 1 87.81 93 THR A N 1
ATOM 735 C CA . THR A 1 93 ? 14.047 29.828 5.559 1 87.81 93 THR A CA 1
ATOM 736 C C . THR A 1 93 ? 14.453 29.953 7.023 1 87.81 93 THR A C 1
ATOM 738 O O . THR A 1 93 ? 14.078 30.922 7.699 1 87.81 93 THR A O 1
ATOM 741 N N . ASP A 1 94 ? 15.047 28.844 7.453 1 78.31 94 ASP A N 1
ATOM 742 C CA . ASP A 1 94 ? 15.555 28.875 8.82 1 78.31 94 ASP A CA 1
ATOM 743 C C . ASP A 1 94 ? 16.641 29.953 8.969 1 78.31 94 ASP A C 1
ATOM 745 O O . ASP A 1 94 ? 17.625 29.938 8.227 1 78.31 94 ASP A O 1
ATOM 749 N N . PRO A 1 95 ? 16.375 30.875 9.852 1 78.81 95 PRO A N 1
ATOM 750 C CA . PRO A 1 95 ? 17.344 31.953 10.031 1 78.81 95 PRO A CA 1
ATOM 751 C C . PRO A 1 95 ? 18.734 31.438 10.422 1 78.81 95 PRO A C 1
ATOM 753 O O . PRO A 1 95 ? 19.734 32.062 10.102 1 78.81 95 PRO A O 1
ATOM 756 N N . GLY A 1 96 ? 18.734 30.359 11.117 1 83.06 96 GLY A N 1
ATOM 757 C CA . GLY A 1 96 ? 20 29.812 11.586 1 83.06 96 GLY A CA 1
ATOM 758 C C . GLY A 1 96 ? 20.656 28.891 10.578 1 83.06 96 GLY A C 1
ATOM 759 O O . GLY A 1 96 ? 21.844 28.562 10.711 1 83.06 96 GLY A O 1
ATOM 760 N N . ASP A 1 97 ? 19.953 28.438 9.758 1 81.44 97 ASP A N 1
ATOM 761 C CA . ASP A 1 97 ? 20.438 27.562 8.695 1 81.44 97 ASP A CA 1
ATOM 762 C C . ASP A 1 97 ? 19.719 27.844 7.383 1 81.44 97 ASP A C 1
ATOM 764 O O . ASP A 1 97 ? 18.672 27.266 7.109 1 81.44 97 ASP A O 1
ATOM 768 N N . ARG A 1 98 ? 20.344 28.734 6.625 1 77.75 98 ARG A N 1
ATOM 769 C CA . ARG A 1 98 ? 19.719 29.203 5.395 1 77.75 98 ARG A CA 1
ATOM 770 C C . ARG A 1 98 ? 19.438 28.047 4.438 1 77.75 98 ARG A C 1
ATOM 772 O O . ARG A 1 98 ? 18.625 28.172 3.523 1 77.75 98 ARG A O 1
ATOM 779 N N . ARG A 1 99 ? 20.031 26.891 4.68 1 76.81 99 ARG A N 1
ATOM 780 C CA . ARG A 1 99 ? 19.844 25.75 3.801 1 76.81 99 ARG A CA 1
ATOM 781 C C . ARG A 1 99 ? 18.594 24.953 4.199 1 76.81 99 ARG A C 1
ATOM 783 O O . ARG A 1 99 ? 18.094 24.156 3.418 1 76.81 99 ARG A O 1
ATOM 790 N N . LYS A 1 100 ? 18.219 25.391 5.348 1 86.44 100 LYS A N 1
ATOM 791 C CA . LYS A 1 100 ? 17.047 24.688 5.848 1 86.44 100 LYS A CA 1
ATOM 792 C C . LYS A 1 100 ? 15.758 25.438 5.531 1 86.44 100 LYS A C 1
ATOM 794 O O . LYS A 1 100 ? 15.523 26.531 6.07 1 86.44 100 LYS A O 1
ATOM 799 N N . VAL A 1 101 ? 15.062 24.969 4.602 1 92.31 101 VAL A N 1
ATOM 800 C CA . VAL A 1 101 ? 13.773 25.547 4.223 1 92.31 101 VAL A CA 1
ATOM 801 C C . VAL A 1 101 ? 12.641 24.734 4.848 1 92.31 101 VAL A C 1
ATOM 803 O O . VAL A 1 101 ? 12.641 23.5 4.781 1 92.31 101 VAL A O 1
ATOM 806 N N . LEU A 1 102 ? 11.75 25.469 5.508 1 95.31 102 LEU A N 1
ATOM 807 C CA . LEU A 1 102 ? 10.594 24.812 6.113 1 95.31 102 LEU A CA 1
ATOM 808 C C . LEU A 1 102 ? 9.312 25.203 5.383 1 95.31 102 LEU A C 1
ATOM 810 O O . LEU A 1 102 ? 9.125 26.359 5.012 1 95.31 102 LEU A O 1
ATOM 814 N N . VAL A 1 103 ? 8.484 24.234 5.172 1 97.06 103 VAL A N 1
ATOM 815 C CA . VAL A 1 103 ? 7.188 24.438 4.527 1 97.06 103 VAL A CA 1
ATOM 816 C C . VAL A 1 103 ? 6.074 24.344 5.566 1 97.06 103 VAL A C 1
ATOM 818 O O . VAL A 1 103 ? 6.062 23.422 6.395 1 97.06 103 VAL A O 1
ATOM 821 N N . SER A 1 104 ? 5.164 25.344 5.578 1 97.94 104 SER A N 1
ATOM 822 C CA . SER A 1 104 ? 4.027 25.391 6.492 1 97.94 104 SER A CA 1
ATOM 823 C C . SER A 1 104 ? 2.738 25.734 5.754 1 97.94 104 SER A C 1
ATOM 825 O O . SER A 1 104 ? 2.775 26.188 4.613 1 97.94 104 SER A O 1
ATOM 827 N N . LEU A 1 105 ? 1.632 25.453 6.445 1 98.31 105 LEU A N 1
ATOM 828 C CA . LEU A 1 105 ? 0.336 25.766 5.859 1 98.31 105 LEU A CA 1
ATOM 829 C C . LEU A 1 105 ? -0.02 27.234 6.102 1 98.31 105 LEU A C 1
ATOM 831 O O . LEU A 1 105 ? 0.255 27.766 7.176 1 98.31 105 LEU A O 1
ATOM 835 N N . THR A 1 106 ? -0.625 27.859 5.09 1 98.38 106 THR A N 1
ATOM 836 C CA . THR A 1 106 ? -1.282 29.141 5.293 1 98.38 106 THR A CA 1
ATOM 837 C C . THR A 1 106 ? -2.619 28.969 6.004 1 98.38 106 THR A C 1
ATOM 839 O O . THR A 1 106 ? -2.99 27.844 6.363 1 98.38 106 THR A O 1
ATOM 842 N N . GLU A 1 107 ? -3.336 30.109 6.23 1 98.12 107 GLU A N 1
ATOM 843 C CA . GLU A 1 107 ? -4.688 30.016 6.77 1 98.12 107 GLU A CA 1
ATOM 844 C C . GLU A 1 107 ? -5.598 29.219 5.848 1 98.12 107 GLU A C 1
ATOM 846 O O . GLU A 1 107 ? -6.383 28.375 6.305 1 98.12 107 GLU A O 1
ATOM 851 N N . LYS A 1 108 ? -5.434 29.453 4.562 1 97.31 108 LYS A N 1
ATOM 852 C CA . LYS A 1 108 ? -6.188 28.703 3.568 1 97.31 108 LYS A CA 1
ATOM 853 C C . LYS A 1 108 ? -5.828 27.219 3.619 1 97.31 108 LYS A C 1
ATOM 855 O O . LYS A 1 108 ? -6.707 26.359 3.547 1 97.31 108 LYS A O 1
ATOM 860 N N . GLY A 1 109 ? -4.543 26.938 3.766 1 97.62 109 GLY A N 1
ATOM 861 C CA . GLY A 1 109 ? -4.074 25.562 3.891 1 97.62 109 GLY A CA 1
ATOM 862 C C . GLY A 1 109 ? -4.605 24.859 5.129 1 97.62 109 GLY A C 1
ATOM 863 O O . GLY A 1 109 ? -4.934 23.688 5.086 1 97.62 109 GLY A O 1
ATOM 864 N N . LEU A 1 110 ? -4.703 25.625 6.203 1 97.69 110 LEU A N 1
ATOM 865 C CA . LEU A 1 110 ? -5.211 25.078 7.457 1 97.69 110 LEU A CA 1
ATOM 866 C C . LEU A 1 110 ? -6.688 24.719 7.336 1 97.69 110 LEU A C 1
ATOM 868 O O . LEU A 1 110 ? -7.148 23.734 7.938 1 97.69 110 LEU A O 1
ATOM 872 N N . GLU A 1 111 ? -7.418 25.484 6.562 1 96.75 111 GLU A N 1
ATOM 873 C CA . GLU A 1 111 ? -8.82 25.156 6.316 1 96.75 111 GLU A CA 1
ATOM 874 C C . GLU A 1 111 ? -8.953 23.812 5.605 1 96.75 111 GLU A C 1
ATOM 876 O O . GLU A 1 111 ? -9.805 22.984 5.973 1 96.75 111 GLU A O 1
ATOM 881 N N . TYR A 1 112 ? -8.094 23.594 4.605 1 96 112 TYR A N 1
ATOM 882 C CA . TYR A 1 112 ? -8.086 22.312 3.918 1 96 112 TYR A CA 1
ATOM 883 C C . TYR A 1 112 ? -7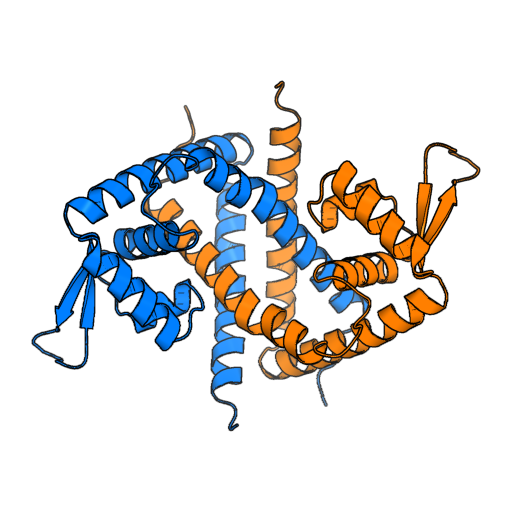.699 21.188 4.871 1 96 112 TYR A C 1
ATOM 885 O O . TYR A 1 112 ? -8.336 20.141 4.891 1 96 112 TYR A O 1
ATOM 893 N N . TYR A 1 113 ? -6.699 21.469 5.648 1 96.62 113 TYR A N 1
ATOM 894 C CA . TYR A 1 113 ? -6.227 20.469 6.605 1 96.62 113 TYR A CA 1
ATOM 895 C C . TYR A 1 113 ? -7.332 20.078 7.578 1 96.62 113 TYR A C 1
ATOM 897 O O . TYR A 1 113 ? -7.523 18.906 7.871 1 96.62 113 TYR A O 1
ATOM 905 N N . ASN A 1 114 ? -8.023 21.062 8.102 1 96.31 114 ASN A N 1
ATOM 906 C CA . ASN A 1 114 ? -9.094 20.812 9.062 1 96.31 114 ASN A CA 1
ATOM 907 C C . ASN A 1 114 ? -10.211 19.969 8.445 1 96.31 114 ASN A C 1
ATOM 909 O O . ASN A 1 114 ? -10.742 19.062 9.094 1 96.31 114 ASN A O 1
ATOM 913 N N . CYS A 1 115 ? -10.516 20.281 7.215 1 95.38 115 CYS A N 1
ATOM 914 C CA . CYS A 1 115 ? -11.516 19.484 6.512 1 95.38 115 CYS A CA 1
ATOM 915 C C . CYS A 1 115 ? -11.055 18.047 6.324 1 95.38 115 CYS A C 1
ATOM 917 O O . CYS A 1 115 ? -11.797 17.109 6.594 1 95.38 115 CYS A O 1
ATOM 919 N N . LEU A 1 116 ? -9.859 17.891 5.926 1 94.62 116 LEU A N 1
ATOM 920 C CA . LEU A 1 116 ? -9.281 16.562 5.73 1 94.62 116 LEU A CA 1
ATOM 921 C C . LEU A 1 116 ? -9.211 15.805 7.047 1 94.62 116 LEU A C 1
ATOM 923 O O . LEU A 1 116 ? -9.469 14.602 7.086 1 94.62 116 LEU A O 1
ATOM 927 N N . SER A 1 117 ? -8.859 16.5 8.094 1 94.62 117 SER A N 1
ATOM 928 C CA . SER A 1 117 ? -8.773 15.891 9.414 1 94.62 117 SER A CA 1
ATOM 929 C C . SER A 1 117 ? -10.141 15.391 9.875 1 94.62 117 SER A C 1
ATOM 931 O O . SER A 1 117 ? -10.242 14.305 10.461 1 94.62 117 SER A O 1
ATOM 933 N N . GLN A 1 118 ? -11.125 16.172 9.633 1 94.38 118 GLN A N 1
ATOM 934 C CA . GLN A 1 118 ? -12.477 15.75 9.984 1 94.38 118 GLN A CA 1
ATOM 935 C C . GLN A 1 118 ? -12.875 14.492 9.227 1 94.38 118 GLN A C 1
ATOM 937 O O . GLN A 1 118 ? -13.438 13.562 9.805 1 94.38 118 GLN A O 1
ATOM 942 N N . ILE A 1 119 ? -12.539 14.461 7.984 1 93.75 119 ILE A N 1
ATOM 943 C CA . ILE A 1 119 ? -12.891 13.328 7.133 1 93.75 119 ILE A CA 1
ATOM 944 C C . ILE A 1 119 ? -12.172 12.078 7.621 1 93.75 119 ILE A C 1
ATOM 946 O O . ILE A 1 119 ? -12.797 11.023 7.781 1 93.75 119 ILE A O 1
ATOM 950 N N . THR A 1 120 ? -10.859 12.18 7.895 1 93.94 120 THR A N 1
ATOM 951 C CA . THR A 1 120 ? -10.086 11.008 8.305 1 93.94 120 THR A CA 1
ATOM 952 C C . THR A 1 120 ? -10.508 10.555 9.703 1 93.94 120 THR A C 1
ATOM 954 O O . THR A 1 120 ? -10.508 9.352 9.992 1 93.94 120 THR A O 1
ATOM 957 N N . THR A 1 121 ? -10.867 11.516 10.555 1 93.56 121 THR A N 1
ATOM 958 C CA . THR A 1 121 ? -11.352 11.164 11.883 1 93.56 121 THR A CA 1
ATOM 959 C C . THR A 1 121 ? -12.672 10.406 11.797 1 93.56 121 THR A C 1
ATOM 961 O O . THR A 1 121 ? -12.867 9.398 12.477 1 93.56 121 THR A O 1
ATOM 964 N N . GLU A 1 122 ? -13.578 10.867 10.93 1 92.75 122 GLU A N 1
ATOM 965 C CA . GLU A 1 122 ? -14.852 10.195 10.727 1 92.75 122 GLU A CA 1
ATOM 966 C C . GLU A 1 122 ? -14.656 8.773 10.195 1 92.75 122 GLU A C 1
ATOM 968 O O . GLU A 1 122 ? -15.336 7.844 10.625 1 92.75 122 GLU A O 1
ATOM 973 N N . MET A 1 123 ? -13.75 8.695 9.266 1 92.69 123 MET A N 1
ATOM 974 C CA . MET A 1 123 ? -13.438 7.375 8.719 1 92.69 123 MET A CA 1
ATOM 975 C C . MET A 1 123 ? -12.898 6.449 9.805 1 92.69 123 MET A C 1
ATOM 977 O O . MET A 1 123 ? -13.297 5.289 9.898 1 92.69 123 MET A O 1
ATOM 981 N N . ALA A 1 124 ? -11.961 6.969 10.625 1 92.56 124 ALA A N 1
ATOM 982 C CA . ALA A 1 124 ? -11.367 6.191 11.711 1 92.56 124 ALA A CA 1
ATOM 983 C C . ALA A 1 124 ? -12.43 5.75 12.719 1 92.56 124 ALA A C 1
ATOM 985 O O . ALA A 1 124 ? -12.43 4.605 13.172 1 92.56 124 ALA A O 1
ATOM 986 N N . ASP A 1 125 ? -13.312 6.633 13.016 1 91.56 125 ASP A N 1
ATOM 987 C CA . ASP A 1 125 ? -14.375 6.332 13.969 1 91.56 125 ASP A CA 1
ATOM 988 C C . ASP A 1 125 ? -15.273 5.207 13.461 1 91.56 125 ASP A C 1
ATOM 990 O O . ASP A 1 125 ? -15.68 4.332 14.234 1 91.56 125 ASP A O 1
ATOM 994 N N . GLU A 1 126 ? -15.547 5.246 12.164 1 90.38 126 GLU A N 1
ATOM 995 C CA . GLU A 1 126 ? -16.344 4.184 11.555 1 90.38 126 GLU A CA 1
ATOM 996 C C . GLU A 1 126 ? -15.633 2.838 11.641 1 90.38 126 GLU A C 1
ATOM 998 O O . GLU A 1 126 ? -16.234 1.825 11.984 1 90.38 126 GLU A O 1
ATOM 1003 N N . ILE A 1 127 ? -14.375 2.807 11.359 1 90.88 127 ILE A N 1
ATOM 1004 C CA . ILE A 1 127 ? -13.578 1.583 11.352 1 90.88 127 ILE A CA 1
ATOM 1005 C C . ILE A 1 127 ? -13.453 1.032 12.766 1 90.88 127 ILE A C 1
ATOM 1007 O O . ILE A 1 127 ? -13.461 -0.184 12.969 1 90.88 127 ILE A O 1
ATOM 1011 N N . LEU A 1 128 ? -13.32 1.917 13.766 1 91.12 128 LEU A N 1
ATOM 1012 C CA . LEU A 1 128 ? -13.148 1.531 15.164 1 91.12 128 LEU A CA 1
ATOM 1013 C C . LEU A 1 128 ? -14.359 0.742 15.664 1 91.12 128 LEU A C 1
ATOM 1015 O O . LEU A 1 128 ? -14.273 0.051 16.688 1 91.12 128 LEU A O 1
ATOM 1019 N N . GLU A 1 129 ? -15.492 0.875 14.945 1 91.88 129 GLU A N 1
ATOM 1020 C CA . GLU A 1 129 ? -16.688 0.112 15.305 1 91.88 129 GLU A CA 1
ATOM 1021 C C . GLU A 1 129 ? -16.5 -1.374 15.008 1 91.88 129 GLU A C 1
ATOM 1023 O O . GLU A 1 129 ? -17.219 -2.213 15.547 1 91.88 129 GLU A O 1
ATOM 1028 N N . PHE A 1 130 ? -15.539 -1.652 14.203 1 93.25 130 PHE A N 1
ATOM 1029 C CA . PHE A 1 130 ? -15.383 -3.023 13.727 1 93.25 130 PHE A CA 1
ATOM 1030 C C . PHE A 1 130 ? -14.195 -3.699 14.406 1 93.25 130 PHE A C 1
ATOM 1032 O O . PHE A 1 130 ?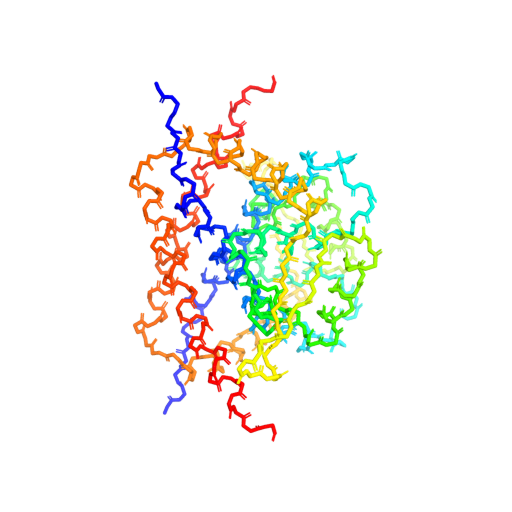 -13.961 -4.895 14.219 1 93.25 130 PHE A O 1
ATOM 1039 N N . VAL A 1 131 ? -13.406 -2.949 15.219 1 94.12 131 VAL A N 1
ATOM 1040 C CA . VAL A 1 131 ? -12.203 -3.494 15.852 1 94.12 131 VAL A CA 1
ATOM 1041 C C . VAL A 1 131 ? -12.156 -3.082 17.312 1 94.12 131 VAL A C 1
ATOM 1043 O O . VAL A 1 131 ? -12.859 -2.156 17.734 1 94.12 131 VAL A O 1
ATOM 1046 N N . ASP A 1 132 ? -11.367 -3.752 18.156 1 93.75 132 ASP A N 1
ATOM 1047 C CA . ASP A 1 132 ? -11.18 -3.389 19.562 1 93.75 132 ASP A CA 1
ATOM 1048 C C . ASP A 1 132 ? -9.828 -2.719 19.781 1 93.75 132 ASP A C 1
ATOM 1050 O O . ASP A 1 132 ? -9.055 -2.557 18.844 1 93.75 132 ASP A O 1
ATOM 1054 N N . ASP A 1 133 ? -9.555 -2.312 21 1 92.25 133 ASP A N 1
ATOM 1055 C CA . ASP A 1 133 ? -8.344 -1.571 21.312 1 92.25 133 ASP A CA 1
ATOM 1056 C C . ASP A 1 133 ? -7.098 -2.416 21.062 1 92.25 133 ASP A C 1
ATOM 1058 O O . ASP A 1 133 ? -6.062 -1.895 20.641 1 92.25 133 ASP A O 1
ATOM 1062 N N . LYS A 1 134 ? -7.25 -3.67 21.297 1 95.75 134 LYS A N 1
ATOM 1063 C CA . LYS A 1 134 ? -6.117 -4.562 21.062 1 95.75 134 LYS A CA 1
ATOM 1064 C C . LYS A 1 134 ? -5.797 -4.652 19.562 1 95.75 134 LYS A C 1
ATOM 1066 O O . LYS A 1 134 ? -4.625 -4.66 19.188 1 95.75 134 LYS A O 1
ATOM 1071 N N . ASP A 1 135 ? -6.832 -4.738 18.703 1 95.62 135 ASP A N 1
ATOM 1072 C CA . ASP A 1 135 ? -6.641 -4.738 17.25 1 95.62 135 ASP A CA 1
ATOM 1073 C C . ASP A 1 135 ? -5.898 -3.486 16.797 1 95.62 135 ASP A C 1
ATOM 1075 O O . ASP A 1 135 ? -4.977 -3.568 15.977 1 95.62 135 ASP A O 1
ATOM 1079 N N . VAL A 1 136 ? -6.281 -2.334 17.359 1 94.25 136 VAL A N 1
ATOM 1080 C CA . VAL A 1 136 ? -5.684 -1.063 16.953 1 94.25 136 VAL A CA 1
ATOM 1081 C C . VAL A 1 136 ? -4.215 -1.031 17.391 1 94.25 136 VAL A C 1
ATOM 1083 O O . VAL A 1 136 ? -3.346 -0.634 16.609 1 94.25 136 VAL A O 1
ATOM 1086 N N . GLU A 1 137 ? -3.971 -1.47 18.562 1 95.12 137 GLU A N 1
ATOM 1087 C CA . GLU A 1 137 ? -2.602 -1.507 19.062 1 95.12 137 GLU A CA 1
ATOM 1088 C C . GLU A 1 137 ? -1.732 -2.447 18.234 1 95.12 137 GLU A C 1
ATOM 1090 O O . GLU A 1 137 ? -0.606 -2.104 17.875 1 95.12 137 GLU A O 1
ATOM 1095 N N . ASP A 1 138 ? -2.291 -3.646 17.938 1 97.31 138 ASP A N 1
ATOM 1096 C CA . ASP A 1 138 ? -1.56 -4.617 17.125 1 97.31 138 ASP A CA 1
ATOM 1097 C C . ASP A 1 138 ? -1.282 -4.074 15.734 1 97.31 138 ASP A C 1
ATOM 1099 O O . ASP A 1 138 ? -0.199 -4.285 15.18 1 97.31 138 ASP A O 1
ATOM 1103 N N . PHE A 1 139 ? -2.291 -3.334 15.188 1 96.94 139 PHE A N 1
ATOM 1104 C CA . PHE A 1 139 ? -2.123 -2.736 13.867 1 96.94 139 PHE A CA 1
ATOM 1105 C C . PHE A 1 139 ? -1.028 -1.677 13.891 1 96.94 139 PHE A C 1
ATOM 1107 O O . PHE A 1 139 ? -0.128 -1.69 13.047 1 96.94 139 PHE A O 1
ATOM 1114 N N . HIS A 1 140 ? -1.091 -0.806 14.852 1 96.5 140 HIS A N 1
ATOM 1115 C CA . HIS A 1 140 ? -0.113 0.265 15.008 1 96.5 140 HIS A CA 1
ATOM 1116 C C . HIS A 1 140 ? 1.294 -0.295 15.18 1 96.5 140 HIS A C 1
ATOM 1118 O O . HIS A 1 140 ? 2.23 0.145 14.508 1 96.5 140 HIS A O 1
ATOM 1124 N N . ARG A 1 141 ? 1.443 -1.309 16.016 1 97.56 141 ARG A N 1
ATOM 1125 C CA . ARG A 1 141 ? 2.744 -1.918 16.281 1 97.56 141 ARG A CA 1
ATOM 1126 C C . ARG A 1 141 ? 3.283 -2.6 15.023 1 97.56 141 ARG A C 1
ATOM 1128 O O . ARG A 1 141 ? 4.48 -2.52 14.734 1 97.56 141 ARG A O 1
ATOM 1135 N N . SER A 1 142 ? 2.43 -3.305 14.336 1 98.12 142 SER A N 1
ATOM 1136 C CA . SER A 1 142 ? 2.828 -3.965 13.094 1 98.12 142 SER A CA 1
ATOM 1137 C C . SER A 1 142 ? 3.293 -2.951 12.055 1 98.12 142 SER A C 1
ATOM 1139 O O . SER A 1 142 ? 4.297 -3.172 11.375 1 98.12 142 SER A O 1
ATOM 1141 N N . LEU A 1 143 ? 2.57 -1.859 11.945 1 97.38 143 LEU A N 1
ATOM 1142 C CA . LEU A 1 143 ? 2.936 -0.782 11.031 1 97.38 143 LEU A CA 1
ATOM 1143 C C . LEU A 1 143 ? 4.305 -0.21 11.383 1 97.38 143 LEU A C 1
ATOM 1145 O O . LEU A 1 143 ? 5.152 -0.029 10.508 1 97.38 143 LEU A O 1
ATOM 1149 N N . GLU A 1 144 ? 4.551 0.04 12.641 1 97.81 144 GLU A N 1
ATOM 1150 C CA . GLU A 1 144 ? 5.836 0.557 13.094 1 97.81 144 GLU A CA 1
ATOM 1151 C C . GLU A 1 144 ? 6.973 -0.396 12.734 1 97.81 144 GLU A C 1
ATOM 1153 O O . GLU A 1 144 ? 8.031 0.038 12.273 1 97.81 144 GLU A O 1
ATOM 1158 N N . THR A 1 145 ? 6.723 -1.67 12.977 1 98.25 145 THR A N 1
ATOM 1159 C CA . THR A 1 145 ? 7.727 -2.688 12.688 1 98.25 145 THR A CA 1
ATOM 1160 C C . THR A 1 145 ? 8.039 -2.727 11.195 1 98.25 145 THR A C 1
ATOM 1162 O O . THR A 1 145 ? 9.211 -2.754 10.797 1 98.25 145 THR A O 1
ATOM 1165 N N . MET A 1 146 ? 7.051 -2.686 10.367 1 97.56 146 MET A N 1
ATOM 1166 C CA . MET A 1 146 ? 7.246 -2.734 8.922 1 97.56 146 MET A CA 1
ATOM 1167 C C . MET A 1 146 ? 8.016 -1.511 8.438 1 97.56 146 MET A C 1
ATOM 1169 O O . MET A 1 146 ? 8.945 -1.633 7.633 1 97.56 146 MET A O 1
ATOM 1173 N N . VAL A 1 147 ? 7.629 -0.324 8.93 1 97.31 147 VAL A N 1
ATOM 1174 C CA . VAL A 1 147 ? 8.289 0.908 8.516 1 97.31 147 VAL A CA 1
ATOM 1175 C C . VAL A 1 147 ? 9.758 0.873 8.945 1 97.31 147 VAL A C 1
ATOM 1177 O O . VAL A 1 147 ? 10.641 1.252 8.172 1 97.31 147 VAL A O 1
ATOM 1180 N N . ARG A 1 148 ? 9.977 0.402 10.172 1 97.56 148 ARG A N 1
ATOM 1181 C CA . ARG A 1 148 ? 11.352 0.299 10.664 1 97.56 148 ARG A CA 1
ATOM 1182 C C . ARG A 1 148 ? 12.195 -0.568 9.742 1 97.56 148 ARG A C 1
ATOM 1184 O O . ARG A 1 148 ? 13.32 -0.197 9.391 1 97.56 148 ARG A O 1
ATOM 1191 N N . ILE A 1 149 ? 11.727 -1.712 9.336 1 97 149 ILE A N 1
ATOM 1192 C CA . ILE A 1 149 ? 12.461 -2.66 8.508 1 97 149 ILE A CA 1
ATOM 1193 C C . ILE A 1 149 ? 12.641 -2.082 7.102 1 97 149 ILE A C 1
ATOM 1195 O O . ILE A 1 149 ? 13.727 -2.176 6.523 1 97 149 ILE A O 1
ATOM 1199 N N . LEU A 1 150 ? 11.594 -1.453 6.566 1 96.56 150 LEU A N 1
ATOM 1200 C CA . LEU A 1 150 ? 11.68 -0.878 5.23 1 96.56 150 LEU A CA 1
ATOM 1201 C C . LEU A 1 150 ? 12.656 0.294 5.203 1 96.56 150 LEU A C 1
ATOM 1203 O O . LEU A 1 150 ? 13.344 0.509 4.203 1 96.56 150 LEU A O 1
ATOM 1207 N N . ARG A 1 151 ? 12.695 1.08 6.289 1 95.25 151 ARG A N 1
ATOM 1208 C CA . ARG A 1 151 ? 13.68 2.15 6.406 1 95.25 151 ARG A CA 1
ATOM 1209 C C . ARG A 1 151 ? 15.102 1.598 6.328 1 95.25 151 ARG A C 1
ATOM 1211 O O . ARG A 1 151 ? 15.961 2.184 5.672 1 95.25 151 ARG A O 1
ATOM 1218 N N . LYS A 1 152 ? 15.258 0.509 7.043 1 95.56 152 LYS A N 1
ATOM 1219 C CA . LYS A 1 152 ? 16.562 -0.155 7.047 1 95.56 152 LYS A CA 1
ATOM 1220 C C . LYS A 1 152 ? 16.969 -0.572 5.633 1 95.56 152 LYS A C 1
ATOM 1222 O O . LYS A 1 152 ? 18.109 -0.348 5.219 1 95.56 152 LYS A O 1
ATOM 1227 N N . VAL A 1 153 ? 16.094 -1.144 4.898 1 95.06 153 VAL A N 1
ATOM 1228 C CA . VAL A 1 153 ? 16.359 -1.594 3.533 1 95.06 153 VAL A CA 1
ATOM 1229 C C . VAL A 1 153 ? 16.656 -0.392 2.641 1 95.06 153 VAL A C 1
ATOM 1231 O O . VAL A 1 153 ? 17.625 -0.404 1.878 1 95.06 153 VAL A O 1
ATOM 1234 N N . ASP A 1 154 ? 15.805 0.647 2.736 1 92.38 154 ASP A N 1
ATOM 1235 C CA . ASP A 1 154 ? 15.953 1.827 1.889 1 92.38 154 ASP A CA 1
ATOM 1236 C C . ASP A 1 154 ? 17.281 2.521 2.135 1 92.38 154 ASP A C 1
ATOM 1238 O O . ASP A 1 154 ? 17.953 2.963 1.192 1 92.38 154 ASP A O 1
ATOM 1242 N N . ALA A 1 155 ? 17.703 2.639 3.391 1 90.81 155 ALA A N 1
ATOM 1243 C CA . ALA A 1 155 ? 18.969 3.297 3.76 1 90.81 155 ALA A CA 1
ATOM 1244 C C . ALA A 1 155 ? 20.156 2.551 3.186 1 90.81 155 ALA A C 1
ATOM 1246 O O . ALA A 1 155 ? 21.109 3.172 2.688 1 90.81 155 ALA A O 1
ATOM 1247 N N . ARG A 1 156 ? 20.109 1.24 3.174 1 89.19 156 ARG A N 1
ATOM 1248 C CA . ARG A 1 156 ? 21.234 0.425 2.715 1 89.19 156 ARG A CA 1
ATOM 1249 C C . ARG A 1 156 ? 21.266 0.352 1.192 1 89.19 156 ARG A C 1
ATOM 1251 O O . ARG A 1 156 ? 22.344 0.32 0.594 1 89.19 156 ARG A O 1
ATOM 1258 N N . ARG A 1 157 ? 20.094 0.36 0.648 1 86.44 157 ARG A N 1
ATOM 1259 C CA . ARG A 1 157 ? 20 0.336 -0.808 1 86.44 157 ARG A CA 1
ATOM 1260 C C . ARG A 1 157 ? 20.516 1.637 -1.411 1 86.44 157 ARG A C 1
ATOM 1262 O O . ARG A 1 157 ? 21.188 1.623 -2.445 1 86.44 157 ARG A O 1
ATOM 1269 N N . SER A 1 158 ? 20.234 2.715 -0.779 1 80.69 158 SER A N 1
ATOM 1270 C CA . SER A 1 158 ? 20.641 4.035 -1.263 1 80.69 158 SER A CA 1
ATOM 1271 C C . SER A 1 158 ? 22.125 4.273 -1.061 1 80.69 158 SER A C 1
ATOM 1273 O O . SER A 1 158 ? 22.719 5.125 -1.725 1 80.69 158 SER A O 1
ATOM 1275 N N . ALA A 1 159 ? 22.672 3.549 -0.137 1 81.38 159 ALA A N 1
ATOM 1276 C CA . ALA A 1 159 ? 24.094 3.695 0.163 1 81.38 159 ALA A CA 1
ATOM 1277 C C . ALA A 1 159 ? 24.953 2.877 -0.802 1 81.38 159 ALA A C 1
ATOM 1279 O O . ALA A 1 159 ? 26.172 3.029 -0.844 1 81.38 159 ALA A O 1
ATOM 1280 N N . ARG A 1 160 ? 24.312 1.98 -1.537 1 72.5 160 ARG A N 1
ATOM 1281 C CA . ARG A 1 160 ? 25.078 1.169 -2.484 1 72.5 160 ARG A CA 1
ATOM 1282 C C . ARG A 1 160 ? 25.578 2.016 -3.648 1 72.5 160 ARG A C 1
ATOM 1284 O O . ARG A 1 160 ? 24.844 2.846 -4.184 1 72.5 160 ARG A O 1
ATOM 1291 N N . PRO A 1 161 ? 26.844 2.035 -3.859 1 66.56 161 PRO A N 1
ATOM 1292 C CA . PRO A 1 161 ? 27.422 2.799 -4.969 1 66.56 161 PRO A CA 1
ATOM 1293 C C . PRO A 1 161 ? 26.766 2.49 -6.309 1 66.56 161 PRO A C 1
ATOM 1295 O O . PRO A 1 161 ? 26.422 1.336 -6.578 1 66.56 161 PRO A O 1
ATOM 1298 N N . ARG A 1 162 ? 26.297 3.361 -6.926 1 49.44 162 ARG A N 1
ATOM 1299 C CA . ARG A 1 162 ? 25.797 3.189 -8.289 1 49.44 162 ARG A CA 1
ATOM 1300 C C . ARG A 1 162 ? 26.906 2.691 -9.211 1 49.44 162 ARG A C 1
ATOM 1302 O O . ARG A 1 162 ? 28.094 2.979 -8.984 1 49.44 162 ARG A O 1
ATOM 1309 N N . MET B 1 1 ? -20.734 4.336 23.766 1 40.16 1 MET B N 1
ATOM 1310 C CA . MET B 1 1 ? -19.797 5.449 23.672 1 40.16 1 MET B CA 1
ATOM 1311 C C . MET B 1 1 ? -18.875 5.281 22.469 1 40.16 1 MET B C 1
ATOM 1313 O O . MET B 1 1 ? -18.25 4.238 22.297 1 40.16 1 MET B O 1
ATOM 1317 N N . ILE B 1 2 ? -19.062 6.043 21.453 1 53.06 2 ILE B N 1
ATOM 1318 C CA . ILE B 1 2 ? -18.375 5.844 20.188 1 53.06 2 ILE B CA 1
ATOM 1319 C C . ILE B 1 2 ? -16.859 5.902 20.422 1 53.06 2 ILE B C 1
ATOM 1321 O O . ILE B 1 2 ? -16.344 6.879 20.969 1 53.06 2 ILE B O 1
ATOM 1325 N N . LYS B 1 3 ? -16.328 4.82 20.406 1 63.22 3 LYS B N 1
ATOM 1326 C CA . LYS B 1 3 ? -14.883 4.734 20.656 1 63.22 3 LYS B CA 1
ATOM 1327 C C . LYS B 1 3 ? -14.109 5.703 19.766 1 63.22 3 LYS B C 1
ATOM 1329 O O . LYS B 1 3 ? -14.312 5.734 18.562 1 63.22 3 LYS B O 1
ATOM 1334 N N . LYS B 1 4 ? -13.609 6.77 20.359 1 74.69 4 LYS B N 1
ATOM 1335 C CA . LYS B 1 4 ? -12.875 7.805 19.625 1 74.69 4 LYS B CA 1
ATOM 1336 C C . LYS B 1 4 ? -11.375 7.566 19.703 1 74.69 4 LYS B C 1
ATOM 1338 O O . LYS B 1 4 ? -10.844 7.199 20.75 1 74.69 4 LYS B O 1
ATOM 1343 N N . MET B 1 5 ? -10.828 7.535 18.562 1 76.25 5 MET B N 1
ATOM 1344 C CA . MET B 1 5 ? -9.375 7.441 18.531 1 76.25 5 MET B CA 1
ATOM 1345 C C . MET B 1 5 ? -8.734 8.805 18.812 1 76.25 5 MET B C 1
ATOM 1347 O O . MET B 1 5 ? -9.195 9.82 18.281 1 76.25 5 MET B O 1
ATOM 1351 N N . ASP B 1 6 ? -7.805 8.812 19.734 1 84.69 6 ASP B N 1
ATOM 1352 C CA . ASP B 1 6 ? -7.043 10.031 20 1 84.69 6 ASP B CA 1
ATOM 1353 C C . ASP B 1 6 ? -6.363 10.547 18.734 1 84.69 6 ASP B C 1
ATOM 1355 O O . ASP B 1 6 ? -5.805 9.758 17.969 1 84.69 6 ASP B O 1
ATOM 1359 N N . GLU B 1 7 ? -6.477 11.852 18.469 1 86.06 7 GLU B N 1
ATOM 1360 C CA . GLU B 1 7 ? -6.004 12.484 17.25 1 86.06 7 GLU B CA 1
ATOM 1361 C C . GLU B 1 7 ? -4.504 12.266 17.062 1 86.06 7 GLU B C 1
ATOM 1363 O O . GLU B 1 7 ? -4.035 12.102 15.93 1 86.06 7 GLU B O 1
ATOM 1368 N N . ALA B 1 8 ? -3.812 12.297 18.109 1 87.88 8 ALA B N 1
ATOM 1369 C CA . ALA B 1 8 ? -2.369 12.094 18.016 1 87.88 8 ALA B CA 1
ATOM 1370 C C . ALA B 1 8 ? -2.037 10.695 17.516 1 87.88 8 ALA B C 1
ATOM 1372 O O . ALA B 1 8 ? -1.161 10.531 16.656 1 87.88 8 ALA B O 1
ATOM 1373 N N . THR B 1 9 ? -2.762 9.703 18.062 1 89.5 9 THR B N 1
ATOM 1374 C CA . THR B 1 9 ? -2.562 8.32 17.625 1 89.5 9 THR B CA 1
ATOM 1375 C C . THR B 1 9 ? -2.971 8.148 16.172 1 89.5 9 THR B C 1
ATOM 1377 O O . THR B 1 9 ? -2.254 7.512 15.391 1 89.5 9 THR B O 1
ATOM 1380 N N . LEU B 1 10 ? -4.062 8.766 15.852 1 91.88 10 LEU B N 1
ATOM 1381 C CA . LEU B 1 10 ? -4.543 8.68 14.477 1 91.88 10 LEU B CA 1
ATOM 1382 C C . LEU B 1 10 ? -3.545 9.312 13.508 1 91.88 10 LEU B C 1
ATOM 1384 O O . LEU B 1 10 ? -3.238 8.734 12.461 1 91.88 10 LEU B O 1
ATOM 1388 N N . SER B 1 11 ? -3.037 10.484 13.891 1 92.75 11 SER B N 1
ATOM 1389 C CA . SER B 1 11 ? -2.055 11.172 13.055 1 92.75 11 SER B CA 1
ATOM 1390 C C . SER B 1 11 ? -0.806 10.32 12.852 1 92.75 11 SER B C 1
ATOM 1392 O O . SER B 1 11 ? -0.249 10.273 11.758 1 92.75 11 SER B O 1
ATOM 1394 N N . LYS B 1 12 ? -0.438 9.648 13.883 1 92.69 12 LYS B N 1
ATOM 1395 C CA . LYS B 1 12 ? 0.734 8.781 13.812 1 92.69 12 LYS B CA 1
ATOM 1396 C C . LYS B 1 12 ? 0.487 7.605 12.875 1 92.69 12 LYS B C 1
ATOM 1398 O O . LYS B 1 12 ? 1.341 7.266 12.047 1 92.69 12 LYS B O 1
ATOM 1403 N N . ILE B 1 13 ? -0.65 6.996 12.977 1 93.94 13 ILE B N 1
ATOM 1404 C CA . ILE B 1 13 ? -1.002 5.852 12.148 1 93.94 13 ILE B CA 1
ATOM 1405 C C . ILE B 1 13 ? -1.06 6.277 10.68 1 93.94 13 ILE B C 1
ATOM 1407 O O . ILE B 1 13 ? -0.546 5.574 9.805 1 93.94 13 ILE B O 1
ATOM 1411 N N . ILE B 1 14 ? -1.564 7.449 10.477 1 93 14 ILE B N 1
ATOM 1412 C CA . ILE B 1 14 ? -1.707 7.961 9.117 1 93 14 ILE B CA 1
ATOM 1413 C C . ILE B 1 14 ? -0.328 8.227 8.523 1 93 14 ILE B C 1
ATOM 1415 O O . ILE B 1 14 ? -0.037 7.797 7.402 1 93 14 ILE B O 1
ATOM 1419 N N . LEU B 1 15 ? 0.505 8.852 9.273 1 93.62 15 LEU B N 1
ATOM 1420 C CA . LEU B 1 15 ? 1.845 9.172 8.789 1 93.62 15 LEU B CA 1
ATOM 1421 C C . LEU B 1 15 ? 2.645 7.895 8.531 1 93.62 15 LEU B C 1
ATOM 1423 O O . LEU B 1 15 ? 3.348 7.789 7.527 1 93.62 15 LEU B O 1
ATOM 1427 N N . LEU B 1 16 ? 2.514 6.902 9.445 1 94.75 16 LEU B N 1
ATOM 1428 C CA . LEU B 1 16 ? 3.217 5.637 9.281 1 94.75 16 LEU B CA 1
ATOM 1429 C C . LEU B 1 16 ? 2.711 4.887 8.055 1 94.75 16 LEU B C 1
ATOM 1431 O O . LEU B 1 16 ? 3.498 4.281 7.324 1 94.75 16 LEU B O 1
ATOM 1435 N N . SER B 1 17 ? 1.424 4.93 7.859 1 94.69 17 SER B N 1
ATOM 1436 C CA . SER B 1 17 ? 0.839 4.262 6.703 1 94.69 17 SER B CA 1
ATOM 1437 C C . SER B 1 17 ? 1.328 4.887 5.398 1 94.69 17 SER B C 1
ATOM 1439 O O . SER B 1 17 ? 1.657 4.172 4.449 1 94.69 17 SER B O 1
ATOM 1441 N N . MET B 1 18 ? 1.41 6.191 5.406 1 91.75 18 MET B N 1
ATOM 1442 C CA . MET B 1 18 ? 1.872 6.895 4.215 1 91.75 18 MET B CA 1
ATOM 1443 C C . MET B 1 18 ? 3.344 6.602 3.945 1 91.75 18 MET B C 1
ATOM 1445 O O . MET B 1 18 ? 3.74 6.398 2.795 1 91.75 18 MET B O 1
ATOM 1449 N N . GLU B 1 19 ? 4.066 6.594 4.973 1 94.06 19 GLU B N 1
ATOM 1450 C CA . GLU B 1 19 ? 5.48 6.285 4.797 1 94.06 19 GLU B CA 1
ATOM 1451 C C . GLU B 1 19 ? 5.68 4.848 4.328 1 94.06 19 GLU B C 1
ATOM 1453 O O . GLU B 1 19 ? 6.531 4.578 3.479 1 94.06 19 GLU B O 1
ATOM 1458 N N . ARG B 1 20 ? 4.965 3.951 4.918 1 95.31 20 ARG B N 1
ATOM 1459 C CA . ARG B 1 20 ? 5.023 2.557 4.492 1 95.31 20 ARG B CA 1
ATOM 1460 C C . ARG B 1 20 ? 4.719 2.428 3.004 1 95.31 20 ARG B C 1
ATOM 1462 O O . ARG B 1 20 ? 5.43 1.729 2.277 1 95.31 20 ARG B O 1
ATOM 1469 N N . ASP B 1 21 ? 3.676 3.129 2.605 1 93.25 21 ASP B N 1
ATOM 1470 C CA . ASP B 1 21 ? 3.297 3.096 1.197 1 93.25 21 ASP B CA 1
ATOM 1471 C C . ASP B 1 21 ? 4.418 3.635 0.313 1 93.25 21 ASP B C 1
ATOM 1473 O O . ASP B 1 21 ? 4.719 3.061 -0.735 1 93.25 21 ASP B O 1
ATOM 1477 N N . ALA B 1 22 ? 4.992 4.746 0.703 1 92.75 22 ALA B N 1
ATOM 1478 C CA . ALA B 1 22 ? 6.082 5.355 -0.053 1 92.75 22 ALA B CA 1
ATOM 1479 C C . ALA B 1 22 ? 7.277 4.41 -0.153 1 92.75 22 ALA B C 1
ATOM 1481 O O . ALA B 1 22 ? 7.844 4.227 -1.233 1 92.75 22 ALA B O 1
ATOM 1482 N N . LEU B 1 23 ? 7.613 3.764 0.939 1 94.75 23 LEU B N 1
ATOM 1483 C CA . LEU B 1 23 ? 8.758 2.859 0.972 1 94.75 23 LEU B CA 1
ATOM 1484 C C . LEU B 1 23 ? 8.484 1.602 0.155 1 94.75 23 LEU B C 1
ATOM 1486 O O . LEU B 1 23 ? 9.352 1.124 -0.573 1 94.75 23 LEU B O 1
ATOM 1490 N N . ASP B 1 24 ? 7.262 1.087 0.281 1 93.75 24 ASP B N 1
ATOM 1491 C CA . ASP B 1 24 ? 6.875 -0.079 -0.509 1 93.75 24 ASP B CA 1
ATOM 1492 C C . ASP B 1 24 ? 6.977 0.213 -2.004 1 93.75 24 ASP B C 1
ATOM 1494 O O . ASP B 1 24 ? 7.477 -0.613 -2.771 1 93.75 24 ASP B O 1
ATOM 1498 N N . ASN B 1 25 ? 6.5 1.354 -2.361 1 91.5 25 ASN B N 1
ATOM 1499 C CA . ASN B 1 25 ? 6.551 1.756 -3.764 1 91.5 25 ASN B CA 1
ATOM 1500 C C . ASN B 1 25 ? 7.988 1.87 -4.262 1 91.5 25 ASN B C 1
ATOM 1502 O O . ASN B 1 25 ? 8.32 1.349 -5.328 1 91.5 25 ASN B O 1
ATOM 1506 N N . LEU B 1 26 ? 8.844 2.443 -3.502 1 90.12 26 LEU B N 1
ATOM 1507 C CA . LEU B 1 26 ? 10.234 2.691 -3.889 1 90.12 26 LEU B CA 1
ATOM 1508 C C . LEU B 1 26 ? 11.023 1.389 -3.939 1 90.12 26 LEU B C 1
ATOM 1510 O O . LEU B 1 26 ? 11.789 1.156 -4.879 1 90.12 26 LEU B O 1
ATOM 1514 N N . ILE B 1 27 ? 10.805 0.5 -2.967 1 92.44 27 ILE B N 1
ATOM 1515 C CA . ILE B 1 27 ? 11.648 -0.679 -2.793 1 92.44 27 ILE B CA 1
ATOM 1516 C C . ILE B 1 27 ? 11.148 -1.807 -3.695 1 92.44 27 ILE B C 1
ATOM 1518 O O . ILE B 1 27 ? 11.945 -2.539 -4.285 1 92.44 27 ILE B O 1
ATOM 1522 N N . PHE B 1 28 ? 9.789 -1.875 -3.84 1 91.12 28 PHE B N 1
ATOM 1523 C CA . PHE B 1 28 ? 9.258 -3.059 -4.504 1 91.12 28 PHE B CA 1
ATOM 1524 C C . PHE B 1 28 ? 8.602 -2.689 -5.828 1 91.12 28 PHE B C 1
ATOM 1526 O O . PHE B 1 28 ? 9.023 -3.16 -6.887 1 91.12 28 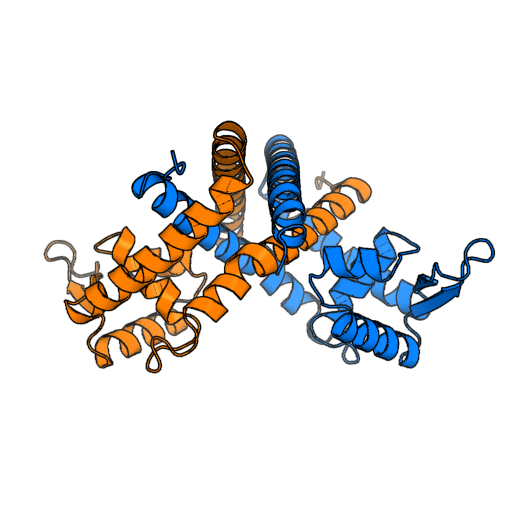PHE B O 1
ATOM 1533 N N . GLU B 1 29 ? 7.68 -1.831 -5.801 1 88.19 29 GLU B N 1
ATOM 1534 C CA . GLU B 1 29 ? 6.852 -1.586 -6.98 1 88.19 29 GLU B CA 1
ATOM 1535 C C . GLU B 1 29 ? 7.668 -0.966 -8.109 1 88.19 29 GLU B C 1
ATOM 1537 O O . GLU B 1 29 ? 7.594 -1.415 -9.258 1 88.19 29 GLU B O 1
ATOM 1542 N N . GLN B 1 30 ? 8.453 0.063 -7.844 1 87.31 30 GLN B N 1
ATOM 1543 C CA . GLN B 1 30 ? 9.258 0.713 -8.867 1 87.31 30 GLN B CA 1
ATOM 1544 C C . GLN B 1 30 ? 10.328 -0.229 -9.406 1 87.31 30 GLN B C 1
ATOM 1546 O O . GLN B 1 30 ? 10.578 -0.275 -10.609 1 87.31 30 GLN B O 1
ATOM 1551 N N . THR B 1 31 ? 10.961 -0.969 -8.531 1 90.06 31 THR B N 1
ATOM 1552 C CA . THR B 1 31 ? 11.977 -1.929 -8.945 1 90.06 31 THR B CA 1
ATOM 1553 C C . THR B 1 31 ? 11.359 -3.033 -9.797 1 90.06 31 THR B C 1
ATOM 1555 O O . THR B 1 31 ? 11.914 -3.408 -10.836 1 90.06 31 THR B O 1
ATOM 1558 N N . PHE B 1 32 ? 10.227 -3.453 -9.406 1 91.94 32 PHE B N 1
ATOM 1559 C CA . PHE B 1 32 ? 9.523 -4.496 -10.148 1 91.94 32 PHE B CA 1
ATOM 1560 C C . PHE B 1 32 ? 9.164 -4.012 -11.547 1 91.94 32 PHE B C 1
ATOM 1562 O O . PHE B 1 32 ? 9.43 -4.699 -12.539 1 91.94 32 PHE B O 1
ATOM 1569 N N . GLN B 1 33 ? 8.633 -2.854 -11.625 1 89.38 33 GLN B N 1
ATOM 1570 C CA . GLN B 1 33 ? 8.234 -2.295 -12.914 1 89.38 33 GLN B CA 1
ATOM 1571 C C . GLN B 1 33 ? 9.438 -2.115 -13.828 1 89.38 33 GLN B C 1
ATOM 1573 O O . GLN B 1 33 ? 9.344 -2.365 -15.039 1 89.38 33 GLN B O 1
ATOM 1578 N N . LYS B 1 34 ? 10.5 -1.692 -13.281 1 89.94 34 LYS B N 1
ATOM 1579 C CA . LYS B 1 34 ? 11.719 -1.526 -14.062 1 89.94 34 LYS B CA 1
ATOM 1580 C C . LYS B 1 34 ? 12.227 -2.869 -14.586 1 89.94 34 LYS B C 1
ATOM 1582 O O . LYS B 1 34 ? 12.68 -2.967 -15.727 1 89.94 34 LYS B O 1
ATOM 1587 N N . LYS B 1 35 ? 12.164 -3.865 -13.766 1 91.44 35 LYS B N 1
ATOM 1588 C CA . LYS B 1 35 ? 12.695 -5.176 -14.125 1 91.44 35 LYS B CA 1
ATOM 1589 C C . LYS B 1 35 ? 11.828 -5.848 -15.188 1 91.44 35 LYS B C 1
ATOM 1591 O O . LYS B 1 35 ? 12.328 -6.625 -16 1 91.44 35 LYS B O 1
ATOM 1596 N N . ILE B 1 36 ? 10.531 -5.477 -15.148 1 91.38 36 ILE B N 1
ATOM 1597 C CA . ILE B 1 36 ? 9.672 -6.152 -16.125 1 91.38 36 ILE B CA 1
ATOM 1598 C C . ILE B 1 36 ? 9.492 -5.27 -17.344 1 91.38 36 ILE B C 1
ATOM 1600 O O . ILE B 1 36 ? 8.828 -5.664 -18.312 1 91.38 36 ILE B O 1
ATOM 1604 N N . ALA B 1 37 ? 10.023 -4.059 -17.234 1 84.19 37 ALA B N 1
ATOM 1605 C CA . ALA B 1 37 ? 9.891 -3.119 -18.344 1 84.19 37 ALA B CA 1
ATOM 1606 C C . ALA B 1 37 ? 10.406 -3.727 -19.641 1 84.19 37 ALA B C 1
ATOM 1608 O O . ALA B 1 37 ? 11.531 -4.211 -19.703 1 84.19 37 ALA B O 1
ATOM 1609 N N . GLY B 1 38 ? 9.578 -3.572 -20.562 1 83.31 38 GLY B N 1
ATOM 1610 C CA . GLY B 1 38 ? 9.961 -4.09 -21.859 1 83.31 38 GLY B CA 1
ATOM 1611 C C . GLY B 1 38 ? 9.734 -5.582 -22 1 83.31 38 GLY B C 1
ATOM 1612 O O . GLY B 1 38 ? 9.898 -6.145 -23.094 1 83.31 38 GLY B O 1
ATOM 1613 N N . LYS B 1 39 ? 9.516 -6.016 -20.766 1 84.94 39 LYS B N 1
ATOM 1614 C CA . LYS B 1 39 ? 9.133 -7.426 -20.797 1 84.94 39 LYS B CA 1
ATOM 1615 C C . LYS B 1 39 ? 7.621 -7.586 -20.875 1 84.94 39 LYS B C 1
ATOM 1617 O O . LYS B 1 39 ? 6.875 -6.629 -20.656 1 84.94 39 LYS B O 1
ATOM 1622 N N . PHE B 1 40 ? 7.012 -8.461 -21.359 1 86.31 40 PHE B N 1
ATOM 1623 C CA . PHE B 1 40 ? 5.602 -8.836 -21.391 1 86.31 40 PHE B CA 1
ATOM 1624 C C . PHE B 1 40 ? 4.777 -7.785 -22.109 1 86.31 40 PHE B C 1
ATOM 1626 O O . PHE B 1 40 ? 3.754 -7.324 -21.609 1 86.31 40 PHE B O 1
ATOM 1633 N N . ARG B 1 41 ? 5.117 -7.332 -23.141 1 84 41 ARG B N 1
ATOM 1634 C CA . ARG B 1 41 ? 4.551 -6.23 -23.906 1 84 41 ARG B CA 1
ATOM 1635 C C . ARG B 1 41 ? 3.057 -6.434 -24.141 1 84 41 ARG B C 1
ATOM 1637 O O . ARG B 1 41 ? 2.309 -5.465 -24.297 1 84 41 ARG B O 1
ATOM 1644 N N . GLU B 1 42 ? 2.648 -7.621 -24.125 1 90.56 42 GLU B N 1
ATOM 1645 C CA . GLU B 1 42 ? 1.244 -7.891 -24.422 1 90.56 42 GLU B CA 1
ATOM 1646 C C . GLU B 1 42 ? 0.385 -7.809 -23.156 1 90.56 42 GLU B C 1
ATOM 1648 O O . GLU B 1 42 ? -0.842 -7.902 -23.234 1 90.56 42 GLU B O 1
ATOM 1653 N N . LEU B 1 43 ? 1.018 -7.66 -22.016 1 92.56 43 LEU B N 1
ATOM 1654 C CA . LEU B 1 43 ? 0.281 -7.633 -20.75 1 92.56 43 LEU B CA 1
ATOM 1655 C C . LEU B 1 43 ? 0.058 -6.199 -20.281 1 92.56 43 LEU B C 1
ATOM 1657 O O . LEU B 1 43 ? 0.955 -5.359 -20.391 1 92.56 43 LEU B O 1
ATOM 1661 N N . SER B 1 44 ? -1.118 -5.988 -19.75 1 87.75 44 SER B N 1
ATOM 1662 C CA . SER B 1 44 ? -1.406 -4.703 -19.125 1 87.75 44 SER B CA 1
ATOM 1663 C C . SER B 1 44 ? -0.794 -4.621 -17.734 1 87.75 44 SER B C 1
ATOM 1665 O O . SER B 1 44 ? -0.263 -5.609 -17.219 1 87.75 44 SER B O 1
ATOM 1667 N N . LYS B 1 45 ? -0.895 -3.418 -17.094 1 82.25 45 LYS B N 1
ATOM 1668 C CA . LYS B 1 45 ? -0.19 -3.068 -15.859 1 82.25 45 LYS B CA 1
ATOM 1669 C C . LYS B 1 45 ? -0.526 -4.043 -14.742 1 82.25 45 LYS B C 1
ATOM 1671 O O . LYS B 1 45 ? 0.361 -4.477 -14 1 82.25 45 LYS B O 1
ATOM 1676 N N . ASN B 1 46 ? -1.767 -4.578 -14.602 1 87.06 46 ASN B N 1
ATOM 1677 C CA . ASN B 1 46 ? -2.146 -5.391 -13.445 1 87.06 46 ASN B CA 1
ATOM 1678 C C . ASN B 1 46 ? -2.154 -6.879 -13.789 1 87.06 46 ASN B C 1
ATOM 1680 O O . ASN B 1 46 ? -2.262 -7.723 -12.891 1 87.06 46 ASN B O 1
ATOM 1684 N N . GLN B 1 47 ? -1.902 -7.211 -14.961 1 93.31 47 GLN B N 1
ATOM 1685 C CA . GLN B 1 47 ? -2.033 -8.602 -15.383 1 93.31 47 GLN B CA 1
ATOM 1686 C C . GLN B 1 47 ? -0.864 -9.445 -14.883 1 93.31 47 GLN B C 1
ATOM 1688 O O . GLN B 1 47 ? -1.042 -10.602 -14.508 1 93.31 47 GLN B O 1
ATOM 1693 N N . PRO B 1 48 ? 0.37 -8.906 -14.859 1 93.5 48 PRO B N 1
ATOM 1694 C CA . PRO B 1 48 ? 1.458 -9.695 -14.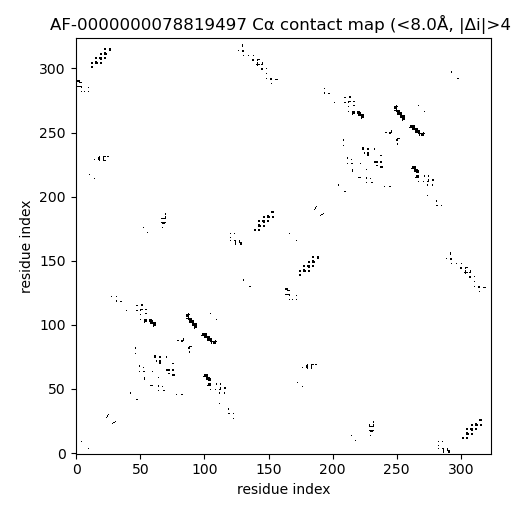266 1 93.5 48 PRO B CA 1
ATOM 1695 C C . PRO B 1 48 ? 1.166 -10.125 -12.828 1 93.5 48 PRO B C 1
ATOM 1697 O O . PRO B 1 48 ? 1.466 -11.258 -12.453 1 93.5 48 PRO B O 1
ATOM 1700 N N . LEU B 1 49 ? 0.595 -9.305 -12.078 1 91.12 49 LEU B N 1
ATOM 1701 C CA . LEU B 1 49 ? 0.245 -9.625 -10.703 1 91.12 49 LEU B CA 1
ATOM 1702 C C . LEU B 1 49 ? -0.781 -10.75 -10.648 1 91.12 49 LEU B C 1
ATOM 1704 O O . LEU B 1 49 ? -0.674 -11.656 -9.812 1 91.12 49 LEU B O 1
ATOM 1708 N N . VAL B 1 50 ? -1.73 -10.695 -11.492 1 95.06 50 VAL B N 1
ATOM 1709 C CA . VAL B 1 50 ? -2.777 -11.711 -11.539 1 95.06 50 VAL B CA 1
ATOM 1710 C C . VAL B 1 50 ? -2.172 -13.062 -11.922 1 95.06 50 VAL B C 1
ATOM 1712 O O . VAL B 1 50 ? -2.492 -14.086 -11.312 1 95.06 50 VAL B O 1
ATOM 1715 N N . ILE B 1 51 ? -1.319 -13.008 -12.867 1 96.81 51 ILE B N 1
ATOM 1716 C CA . ILE B 1 51 ? -0.638 -14.219 -13.297 1 96.81 51 ILE B CA 1
ATOM 1717 C C . ILE B 1 51 ? 0.161 -14.805 -12.133 1 96.81 51 ILE B C 1
ATOM 1719 O O . ILE B 1 51 ? 0.154 -16.016 -11.914 1 96.81 51 ILE B O 1
ATOM 1723 N N . LYS B 1 52 ? 0.802 -13.953 -11.414 1 95.56 52 LYS B N 1
ATOM 1724 C CA . LYS B 1 52 ? 1.588 -14.391 -10.266 1 95.56 52 LYS B CA 1
ATOM 1725 C C . LYS B 1 52 ? 0.702 -15.047 -9.211 1 95.56 52 LYS B C 1
ATOM 1727 O O . LYS B 1 52 ? 1.036 -16.109 -8.688 1 95.56 52 LYS B O 1
ATOM 1732 N N . ILE B 1 53 ? -0.413 -14.484 -8.922 1 96.19 53 ILE B N 1
ATOM 1733 C CA . ILE B 1 53 ? -1.34 -15.008 -7.922 1 96.19 53 ILE B CA 1
ATOM 1734 C C . ILE B 1 53 ? -1.847 -16.375 -8.352 1 96.19 53 ILE B C 1
ATOM 1736 O O . ILE B 1 53 ? -1.826 -17.328 -7.57 1 96.19 53 ILE B O 1
ATOM 1740 N N . ILE B 1 54 ? -2.26 -16.484 -9.586 1 97 54 ILE B N 1
ATOM 1741 C CA . ILE B 1 54 ? -2.791 -17.734 -10.094 1 97 54 ILE B CA 1
ATOM 1742 C C . ILE B 1 54 ? -1.707 -18.812 -10.055 1 97 54 ILE B C 1
ATOM 1744 O O . ILE B 1 54 ? -1.97 -19.953 -9.664 1 97 54 ILE B O 1
ATOM 1748 N N . GLY B 1 55 ? -0.507 -18.422 -10.445 1 96.69 55 GLY B N 1
ATOM 1749 C CA . GLY B 1 55 ? 0.605 -19.359 -10.438 1 96.69 55 GLY B CA 1
ATOM 1750 C C . GLY B 1 55 ? 0.947 -19.859 -9.055 1 96.69 55 GLY B C 1
ATOM 1751 O O . GLY B 1 55 ? 1.268 -21.047 -8.875 1 96.69 55 GLY B O 1
ATOM 1752 N N . ILE B 1 56 ? 0.915 -19.094 -8.07 1 95.06 56 ILE B N 1
ATOM 1753 C CA . ILE B 1 56 ? 1.203 -19.484 -6.695 1 95.06 56 ILE B CA 1
ATOM 1754 C C . ILE B 1 56 ? 0.138 -20.453 -6.191 1 95.06 56 ILE B C 1
ATOM 1756 O O . ILE B 1 56 ? 0.458 -21.469 -5.566 1 95.06 56 ILE B O 1
ATOM 1760 N N . GLU B 1 57 ? -1.128 -20.125 -6.551 1 93.94 57 GLU B N 1
ATOM 1761 C CA . GLU B 1 57 ? -2.244 -20.906 -6.031 1 93.94 57 GLU B CA 1
ATOM 1762 C C . GLU B 1 57 ? -2.469 -22.172 -6.863 1 93.94 57 GLU B C 1
ATOM 1764 O O . GLU B 1 57 ? -3.066 -23.125 -6.387 1 93.94 57 GLU B O 1
ATOM 1769 N N . GLY B 1 58 ? -1.966 -22.156 -8.133 1 94.25 58 GLY B N 1
ATOM 1770 C CA . GLY B 1 58 ? -2.203 -23.266 -9.055 1 94.25 58 GLY B CA 1
ATOM 1771 C C . GLY B 1 58 ? -3.553 -23.188 -9.742 1 94.25 58 GLY B C 1
ATOM 1772 O O . GLY B 1 58 ? -3.625 -23.062 -10.969 1 94.25 58 GLY B O 1
ATOM 1773 N N . GLU B 1 59 ? -4.602 -23.297 -9.016 1 93.62 59 GLU B N 1
ATOM 1774 C CA . GLU B 1 59 ? -5.988 -23.094 -9.422 1 93.62 59 GLU B CA 1
ATOM 1775 C C . GLU B 1 59 ? -6.723 -22.203 -8.414 1 93.62 59 GLU B C 1
ATOM 1777 O O . GLU B 1 59 ? -6.559 -22.359 -7.207 1 93.62 59 GLU B O 1
ATOM 1782 N N . ILE B 1 60 ? -7.477 -21.266 -9.008 1 94.5 60 ILE B N 1
ATOM 1783 C CA . ILE B 1 60 ? -8.07 -20.297 -8.086 1 94.5 60 ILE B CA 1
ATOM 1784 C C . ILE B 1 60 ? -9.461 -19.906 -8.578 1 94.5 60 ILE B C 1
ATOM 1786 O O . ILE B 1 60 ? -9.688 -19.781 -9.781 1 94.5 60 ILE B O 1
ATOM 1790 N N . MET B 1 61 ? -10.336 -19.688 -7.602 1 94 61 MET B N 1
ATOM 1791 C CA . MET B 1 61 ? -11.656 -19.156 -7.941 1 94 61 MET B CA 1
ATOM 1792 C C . MET B 1 61 ? -11.578 -17.656 -8.25 1 94 61 MET B C 1
ATOM 1794 O O . MET B 1 61 ? -10.852 -16.922 -7.586 1 94 61 MET B O 1
ATOM 1798 N N . PRO B 1 62 ? -12.344 -17.25 -9.266 1 92.75 62 PRO B N 1
ATOM 1799 C CA . PRO B 1 62 ? -12.391 -15.812 -9.547 1 92.75 62 PRO B CA 1
ATOM 1800 C C . PRO B 1 62 ? -12.703 -14.977 -8.312 1 92.75 62 PRO B C 1
ATOM 1802 O O . PRO B 1 62 ? -12.141 -13.898 -8.133 1 92.75 62 PRO B O 1
ATOM 1805 N N . SER B 1 63 ? -13.5 -15.453 -7.418 1 90.31 63 SER B N 1
ATOM 1806 C CA . SER B 1 63 ? -13.852 -14.727 -6.203 1 90.31 63 SER B CA 1
ATOM 1807 C C . SER B 1 63 ? -12.641 -14.547 -5.297 1 90.31 63 SER B C 1
ATOM 1809 O O . SER B 1 63 ? -12.445 -13.477 -4.719 1 90.31 63 SER B O 1
ATOM 1811 N N . THR B 1 64 ? -11.836 -15.547 -5.191 1 91.75 64 THR B N 1
ATOM 1812 C CA . THR B 1 64 ? -10.625 -15.477 -4.391 1 91.75 64 THR B CA 1
ATOM 1813 C C . THR B 1 64 ? -9.602 -14.539 -5.035 1 91.75 64 THR B C 1
ATOM 1815 O O . THR B 1 64 ? -8.922 -13.781 -4.344 1 91.75 64 THR B O 1
ATOM 1818 N N . LEU B 1 65 ? -9.508 -14.625 -6.316 1 93.75 65 LEU B N 1
ATOM 1819 C CA . LEU B 1 65 ? -8.633 -13.727 -7.062 1 93.75 65 LEU B CA 1
ATOM 1820 C C . LEU B 1 65 ? -9.023 -12.266 -6.824 1 93.75 65 LEU B C 1
ATOM 1822 O O . LEU B 1 65 ? -8.156 -11.406 -6.68 1 93.75 65 LEU B O 1
ATOM 1826 N N . GLY B 1 66 ? -10.297 -12 -6.785 1 92.56 66 GLY B N 1
ATOM 1827 C CA . GLY B 1 66 ? -10.812 -10.672 -6.484 1 92.56 66 GLY B CA 1
ATOM 1828 C C . GLY B 1 66 ? -10.391 -10.164 -5.117 1 92.56 66 GLY B C 1
ATOM 1829 O O . GLY B 1 66 ? -10.086 -8.984 -4.957 1 92.56 66 GLY B O 1
ATOM 1830 N N . LYS B 1 67 ? -10.266 -11.047 -4.145 1 88.75 67 LYS B N 1
ATOM 1831 C CA . LYS B 1 67 ? -9.844 -10.688 -2.793 1 88.75 67 LYS B CA 1
ATOM 1832 C C . LYS B 1 67 ? -8.391 -10.219 -2.779 1 88.75 67 LYS B C 1
ATOM 1834 O O . LYS B 1 67 ? -8.055 -9.258 -2.092 1 88.75 67 LYS B O 1
ATOM 1839 N N . TYR B 1 68 ? -7.566 -10.867 -3.561 1 91 68 TYR B N 1
ATOM 1840 C CA . TYR B 1 68 ? -6.148 -10.523 -3.592 1 91 68 TYR B CA 1
ATOM 1841 C C . TYR B 1 68 ? -5.922 -9.234 -4.375 1 91 68 TYR B C 1
ATOM 1843 O O . TYR B 1 68 ? -4.977 -8.492 -4.098 1 91 68 TYR B O 1
ATOM 1851 N N . THR B 1 69 ? -6.805 -8.945 -5.324 1 91.69 69 THR B N 1
ATOM 1852 C CA . THR B 1 69 ? -6.547 -7.836 -6.23 1 91.69 69 THR B CA 1
ATOM 1853 C C . THR B 1 69 ? -7.383 -6.617 -5.84 1 91.69 69 THR B C 1
ATOM 1855 O O . THR B 1 69 ? -7.094 -5.5 -6.273 1 91.69 69 THR B O 1
ATOM 1858 N N . GLY B 1 70 ? -8.438 -6.883 -5.148 1 89.94 70 GLY B N 1
ATOM 1859 C CA . GLY B 1 70 ? -9.359 -5.809 -4.812 1 89.94 70 GLY B CA 1
ATOM 1860 C C . GLY B 1 70 ? -10.258 -5.41 -5.969 1 89.94 70 GLY B C 1
ATOM 1861 O O . GLY B 1 70 ? -10.977 -4.41 -5.891 1 89.94 70 GLY B O 1
ATOM 1862 N N . LEU B 1 71 ? -10.25 -6.184 -7.004 1 90.19 71 LEU B N 1
ATOM 1863 C CA . LEU B 1 71 ? -11.062 -5.875 -8.172 1 90.19 71 LEU B CA 1
ATOM 1864 C C . LEU B 1 71 ? -12.5 -6.355 -7.973 1 90.19 71 LEU B C 1
ATOM 1866 O O . LEU B 1 71 ? -12.727 -7.434 -7.426 1 90.19 71 LEU B O 1
ATOM 1870 N N . GLU B 1 72 ? -13.375 -5.531 -8.438 1 89.69 72 GLU B N 1
ATOM 1871 C CA . GLU B 1 72 ? -14.781 -5.934 -8.445 1 89.69 72 GLU B CA 1
ATOM 1872 C C . GLU B 1 72 ? -15.039 -7.008 -9.492 1 89.69 72 GLU B C 1
ATOM 1874 O O . GLU B 1 72 ? -14.266 -7.16 -10.445 1 89.69 72 GLU B O 1
ATOM 1879 N N . LYS B 1 73 ? -16.156 -7.684 -9.367 1 91.56 73 LYS B N 1
ATOM 1880 C CA . LYS B 1 73 ? -16.484 -8.852 -10.172 1 91.56 73 LYS B CA 1
ATOM 1881 C C . LYS B 1 73 ? -16.406 -8.523 -11.664 1 91.56 73 LYS B C 1
ATOM 1883 O O . LYS B 1 73 ? -15.812 -9.273 -12.438 1 91.56 73 LYS B O 1
ATOM 1888 N N . SER B 1 74 ? -16.984 -7.391 -12.102 1 93.75 74 SER B N 1
ATOM 1889 C CA . SER B 1 74 ? -17.016 -7.043 -13.516 1 93.75 74 SER B CA 1
ATOM 1890 C C . SER B 1 74 ? -15.617 -6.793 -14.055 1 93.75 74 SER B C 1
ATOM 1892 O O . SER B 1 74 ? -15.281 -7.242 -15.156 1 93.75 74 SER B O 1
ATOM 1894 N N . SER B 1 75 ? -14.742 -6.078 -13.289 1 93.25 75 SER B N 1
ATOM 1895 C CA . SER B 1 75 ? -13.367 -5.805 -13.703 1 93.25 75 SER B CA 1
ATOM 1896 C C . SER B 1 75 ? -12.539 -7.082 -13.75 1 93.25 75 SER B C 1
ATOM 1898 O O . SER B 1 75 ? -11.727 -7.266 -14.656 1 93.25 75 SER B O 1
ATOM 1900 N N . LEU B 1 76 ? -12.797 -7.914 -12.828 1 93.06 76 LEU B N 1
ATOM 1901 C CA . LEU B 1 76 ? -12.07 -9.172 -12.75 1 93.06 76 LEU B CA 1
ATOM 1902 C C . LEU B 1 76 ? -12.422 -10.078 -13.93 1 93.06 76 LEU B C 1
ATOM 1904 O O . LEU B 1 76 ? -11.547 -10.703 -14.523 1 93.06 76 LEU B O 1
ATOM 1908 N N . THR B 1 77 ? -13.688 -10.156 -14.203 1 93.81 77 THR B N 1
ATOM 1909 C CA . THR B 1 77 ? -14.141 -10.953 -15.344 1 93.81 77 THR B CA 1
ATOM 1910 C C . THR B 1 77 ? -13.484 -10.484 -16.625 1 93.81 77 THR B C 1
ATOM 1912 O O . THR B 1 77 ? -12.969 -11.297 -17.406 1 93.81 77 THR B O 1
ATOM 1915 N N . ARG B 1 78 ? -13.469 -9.188 -16.766 1 95.19 78 ARG B N 1
ATOM 1916 C CA . ARG B 1 78 ? -12.836 -8.625 -17.953 1 95.19 78 ARG B CA 1
ATOM 1917 C C . ARG B 1 78 ? -11.352 -8.969 -18 1 95.19 78 ARG B C 1
ATOM 1919 O O . ARG B 1 78 ? -10.82 -9.281 -19.078 1 95.19 78 ARG B O 1
ATOM 1926 N N . MET B 1 79 ? -10.719 -8.922 -16.922 1 94.44 79 MET B N 1
ATOM 1927 C CA . MET B 1 79 ? -9.297 -9.219 -16.828 1 94.44 79 MET B CA 1
ATOM 1928 C C . MET B 1 79 ? -9.023 -10.68 -17.172 1 94.44 79 MET B C 1
ATOM 1930 O O . MET B 1 79 ? -8.133 -10.984 -17.969 1 94.44 79 MET B O 1
ATOM 1934 N N . VAL B 1 80 ? -9.812 -11.562 -16.625 1 95.75 80 VAL B N 1
ATOM 1935 C CA . VAL B 1 80 ? -9.633 -12.992 -16.875 1 95.75 80 VAL B CA 1
ATOM 1936 C C . VAL B 1 80 ? -9.992 -13.32 -18.328 1 95.75 80 VAL B C 1
ATOM 1938 O O . VAL B 1 80 ? -9.305 -14.117 -18.969 1 95.75 80 VAL B O 1
ATOM 1941 N N . ASP B 1 81 ? -11.047 -12.664 -18.812 1 96.75 81 ASP B N 1
ATOM 1942 C CA . ASP B 1 81 ? -11.422 -12.836 -20.219 1 96.75 81 ASP B CA 1
ATOM 1943 C C . ASP B 1 81 ? -10.273 -12.461 -21.141 1 96.75 81 ASP B C 1
ATOM 1945 O O . ASP B 1 81 ? -9.977 -13.18 -22.094 1 96.75 81 ASP B O 1
ATOM 1949 N N . ASP B 1 82 ? -9.664 -11.375 -20.859 1 97.06 82 ASP B N 1
ATOM 1950 C CA . ASP B 1 82 ? -8.562 -10.883 -21.688 1 97.06 82 ASP B CA 1
ATOM 1951 C C . ASP B 1 82 ? -7.375 -11.836 -21.641 1 97.06 82 ASP B C 1
ATOM 1953 O O . ASP B 1 82 ? -6.758 -12.117 -22.656 1 97.06 82 ASP B O 1
ATOM 1957 N N . LEU B 1 83 ? -7.059 -12.359 -20.5 1 97.69 83 LEU B N 1
ATOM 1958 C CA . LEU B 1 83 ? -5.961 -13.305 -20.328 1 97.69 83 LEU B CA 1
ATOM 1959 C C . LEU B 1 83 ? -6.27 -14.625 -21.031 1 97.69 83 LEU B C 1
ATOM 1961 O O . LEU B 1 83 ? -5.371 -15.266 -21.578 1 97.69 83 LEU B O 1
ATOM 1965 N N . GLU B 1 84 ? -7.512 -15 -20.984 1 97.62 84 GLU B N 1
ATOM 1966 C CA . GLU B 1 84 ? -7.938 -16.203 -21.688 1 97.62 84 GLU B CA 1
ATOM 1967 C C . GLU B 1 84 ? -7.812 -16.047 -23.188 1 97.62 84 GLU B C 1
ATOM 1969 O O . GLU B 1 84 ? -7.328 -16.938 -23.875 1 97.62 84 GLU B O 1
ATOM 1974 N N . LYS B 1 85 ? -8.242 -14.938 -23.656 1 97.44 85 LYS B N 1
ATOM 1975 C CA . LYS B 1 85 ? -8.133 -14.625 -25.094 1 97.44 85 LYS B CA 1
ATOM 1976 C C . LYS B 1 85 ? -6.676 -14.648 -25.547 1 97.44 85 LYS B C 1
ATOM 1978 O O . LYS B 1 85 ? -6.375 -15.078 -26.656 1 97.44 85 LYS B O 1
ATOM 1983 N N . LYS B 1 86 ? -5.746 -14.25 -24.672 1 97 86 LYS B N 1
ATOM 1984 C CA . LYS B 1 86 ? -4.32 -14.219 -24.969 1 97 86 LYS B CA 1
ATOM 1985 C C . LYS B 1 86 ? -3.693 -15.602 -24.828 1 97 86 LYS B C 1
ATOM 1987 O O . LYS B 1 86 ? -2.504 -15.781 -25.094 1 97 86 LYS B O 1
ATOM 1992 N N . GLY B 1 87 ? -4.523 -16.531 -24.375 1 97.75 87 GLY B N 1
ATOM 1993 C CA . GLY B 1 87 ? -4.051 -17.906 -24.203 1 97.75 87 GLY B CA 1
ATOM 1994 C C . GLY B 1 87 ? -3.203 -18.109 -22.969 1 97.75 87 GLY B 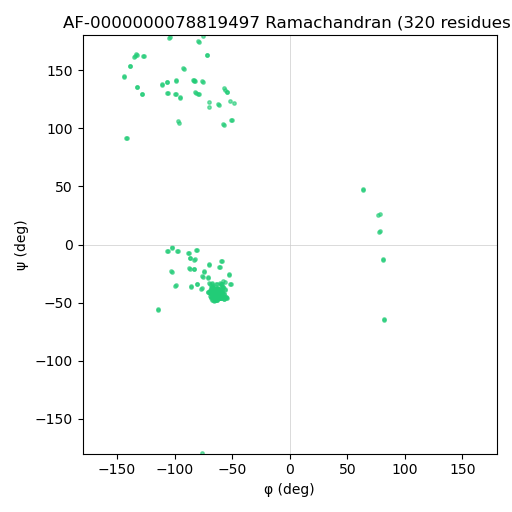C 1
ATOM 1995 O O . GLY B 1 87 ? -2.363 -19 -22.922 1 97.75 87 GLY B O 1
ATOM 1996 N N . ILE B 1 88 ? -3.365 -17.297 -21.953 1 98.06 88 ILE B N 1
ATOM 1997 C CA . ILE B 1 88 ? -2.51 -17.312 -20.766 1 98.06 88 ILE B CA 1
ATOM 1998 C C . ILE B 1 88 ? -3.184 -18.094 -19.641 1 98.06 88 ILE B C 1
ATOM 2000 O O . ILE B 1 88 ? -2.51 -18.766 -18.844 1 98.06 88 ILE B O 1
ATOM 2004 N N . VAL B 1 89 ? -4.539 -18 -19.562 1 98.38 89 VAL B N 1
ATOM 2005 C CA . VAL B 1 89 ? -5.273 -18.75 -18.547 1 98.38 89 VAL B CA 1
ATOM 2006 C C . VAL B 1 89 ? -6.379 -19.578 -19.203 1 98.38 89 VAL B C 1
ATOM 2008 O O . VAL B 1 89 ? -6.711 -19.359 -20.375 1 98.38 89 VAL B O 1
ATOM 2011 N N . PHE B 1 90 ? -6.883 -20.562 -18.516 1 97.75 90 PHE B N 1
ATOM 2012 C CA . PHE B 1 90 ? -8.078 -21.297 -18.906 1 97.75 90 PHE B CA 1
ATOM 2013 C C . PHE B 1 90 ? -8.961 -21.562 -17.688 1 97.75 90 PHE B C 1
ATOM 2015 O O . PHE B 1 90 ? -8.484 -21.547 -16.547 1 97.75 90 PHE B O 1
ATOM 2022 N N . ARG B 1 91 ? -10.242 -21.703 -17.938 1 95.5 91 ARG B N 1
ATOM 2023 C CA . ARG B 1 91 ? -11.227 -21.969 -16.891 1 95.5 91 ARG B CA 1
ATOM 2024 C C . ARG B 1 91 ? -11.703 -23.422 -16.953 1 95.5 91 ARG B C 1
ATOM 2026 O O . ARG B 1 91 ? -11.836 -24 -18.031 1 95.5 91 ARG B O 1
ATOM 2033 N N . LYS B 1 92 ? -11.828 -23.922 -15.797 1 93.06 92 LYS B N 1
ATOM 2034 C CA . LYS B 1 92 ? -12.422 -25.25 -15.672 1 93.06 92 LYS B CA 1
ATOM 2035 C C . LYS B 1 92 ? -13.562 -25.25 -14.648 1 93.06 92 LYS B C 1
ATOM 2037 O O . LYS B 1 92 ? -13.453 -24.609 -13.602 1 93.06 92 LYS B O 1
ATOM 2042 N N . THR B 1 93 ? -14.656 -25.766 -15.047 1 87.69 93 THR B N 1
ATOM 2043 C CA . THR B 1 93 ? -15.766 -25.906 -14.117 1 87.69 93 THR B CA 1
ATOM 2044 C C . THR B 1 93 ? -15.594 -27.141 -13.25 1 87.69 93 THR B C 1
ATOM 2046 O O . THR B 1 93 ? -15.164 -28.203 -13.727 1 87.69 93 THR B O 1
ATOM 2049 N N . ASP B 1 94 ? -15.766 -26.859 -11.961 1 78 94 ASP B N 1
ATOM 2050 C CA . ASP B 1 94 ? -15.719 -27.984 -11.047 1 78 94 ASP B CA 1
ATOM 2051 C C . ASP B 1 94 ? -16.828 -28.984 -11.344 1 78 94 ASP B C 1
ATOM 2053 O O . ASP B 1 94 ? -18.016 -28.609 -11.383 1 78 94 ASP B O 1
ATOM 2057 N N . PRO B 1 95 ? -16.422 -30.188 -11.656 1 78.75 95 PRO B N 1
ATOM 2058 C CA . PRO B 1 95 ? -17.422 -31.203 -11.992 1 78.75 95 PRO B CA 1
ATOM 2059 C C . PRO B 1 95 ? -18.453 -31.406 -10.875 1 78.75 95 PRO B C 1
ATOM 2061 O O . PRO B 1 95 ? -19.594 -31.766 -11.141 1 78.75 95 PRO B O 1
ATOM 2064 N N . GLY B 1 96 ? -18 -31.234 -9.68 1 83 96 GLY B N 1
ATOM 2065 C CA . GLY B 1 96 ? -18.875 -31.453 -8.547 1 83 96 GLY B CA 1
ATOM 2066 C C . GLY B 1 96 ? -19.688 -30.234 -8.18 1 83 96 GLY B C 1
ATOM 2067 O O . GLY B 1 96 ? -20.656 -30.328 -7.422 1 83 96 GLY B O 1
ATOM 2068 N N . ASP B 1 97 ? -19.281 -29.203 -8.547 1 81.06 97 ASP B N 1
ATOM 2069 C CA . ASP B 1 97 ? -19.969 -27.938 -8.305 1 81.06 97 ASP B CA 1
ATOM 2070 C C . ASP B 1 97 ? -19.859 -27.016 -9.516 1 81.06 97 ASP B C 1
ATOM 2072 O O . ASP B 1 97 ? -18.906 -26.234 -9.625 1 81.06 97 ASP B O 1
ATOM 2076 N N . ARG B 1 98 ? -20.875 -27.156 -10.375 1 77.81 98 ARG B N 1
ATOM 2077 C CA . ARG B 1 98 ? -20.844 -26.438 -11.641 1 77.81 98 ARG B CA 1
ATOM 2078 C C . ARG B 1 98 ? -20.766 -24.938 -11.414 1 77.81 98 ARG B C 1
ATOM 2080 O O . ARG B 1 98 ? -20.391 -24.188 -12.32 1 77.81 98 ARG B O 1
ATOM 2087 N N . ARG B 1 99 ? -21.016 -24.469 -10.203 1 76.69 99 ARG B N 1
ATOM 2088 C CA . ARG B 1 99 ? -20.969 -23.047 -9.922 1 76.69 99 ARG B CA 1
ATOM 2089 C C . ARG B 1 99 ? -19.547 -22.594 -9.57 1 76.69 99 ARG B C 1
ATOM 2091 O O . ARG B 1 99 ? -19.234 -21.406 -9.602 1 76.69 99 ARG B O 1
ATOM 2098 N N . LYS B 1 100 ? -18.844 -23.672 -9.391 1 86.44 100 LYS B N 1
ATOM 2099 C CA . LYS B 1 100 ? -17.469 -23.359 -9.016 1 86.44 100 LYS B CA 1
ATOM 2100 C C . LYS B 1 100 ? -16.547 -23.391 -10.234 1 86.44 100 LYS B C 1
ATOM 2102 O O . LYS B 1 100 ? -16.328 -24.438 -10.836 1 86.44 100 LYS B O 1
ATOM 2107 N N . VAL B 1 101 ? -16.172 -22.25 -10.648 1 92.31 101 VAL B N 1
ATOM 2108 C CA . VAL B 1 101 ? -15.25 -22.109 -11.773 1 92.31 101 VAL B CA 1
ATOM 2109 C C . VAL B 1 101 ? -13.836 -21.859 -11.242 1 92.31 101 VAL B C 1
ATOM 2111 O O . VAL B 1 101 ? -13.641 -21.016 -10.359 1 92.31 101 VAL B O 1
ATOM 2114 N N . LEU B 1 102 ? -12.906 -22.641 -11.758 1 95.31 102 LEU B N 1
ATOM 2115 C CA . LEU B 1 102 ? -11.508 -22.469 -11.375 1 95.31 102 LEU B CA 1
ATOM 2116 C C . LEU B 1 102 ? -10.688 -21.938 -12.547 1 95.31 102 LEU B C 1
ATOM 2118 O O . LEU B 1 102 ? -10.875 -22.375 -13.688 1 95.31 102 LEU B O 1
ATOM 2122 N N . VAL B 1 103 ? -9.844 -21.016 -12.258 1 97.06 103 VAL B N 1
ATOM 2123 C CA . VAL B 1 103 ? -8.945 -20.438 -13.25 1 97.06 103 VAL B CA 1
ATOM 2124 C C . VAL B 1 103 ? -7.523 -20.953 -13.031 1 97.06 103 VAL B C 1
ATOM 2126 O O . VAL B 1 103 ? -7.035 -20.984 -11.898 1 97.06 103 VAL B O 1
ATOM 2129 N N . SER B 1 104 ? -6.867 -21.438 -14.102 1 97.94 104 SER B N 1
ATOM 2130 C CA . SER B 1 104 ? -5.496 -21.938 -14.055 1 97.94 104 SER B CA 1
ATOM 2131 C C . SER B 1 104 ? -4.664 -21.375 -15.203 1 97.94 104 SER B C 1
ATOM 2133 O O . SER B 1 104 ? -5.211 -20.828 -16.172 1 97.94 104 SER B O 1
ATOM 2135 N N . LEU B 1 105 ? -3.35 -21.516 -15.039 1 98.31 105 LEU B N 1
ATOM 2136 C CA . LEU B 1 105 ? -2.451 -21.047 -16.094 1 98.31 105 LEU B CA 1
ATOM 2137 C C . LEU B 1 105 ? -2.299 -22.109 -17.188 1 98.31 105 LEU B C 1
ATOM 2139 O O . LEU B 1 105 ? -2.246 -23.297 -16.891 1 98.31 105 LEU B O 1
ATOM 2143 N N . THR B 1 106 ? -2.246 -21.641 -18.422 1 98.38 106 THR B N 1
ATOM 2144 C CA . THR B 1 106 ? -1.807 -22.484 -19.531 1 98.38 106 THR B CA 1
ATOM 2145 C C . THR B 1 106 ? -0.291 -22.656 -19.5 1 98.38 106 THR B C 1
ATOM 2147 O O . THR B 1 106 ? 0.384 -22.156 -18.609 1 98.38 106 THR B O 1
ATOM 2150 N N . GLU B 1 107 ? 0.236 -23.453 -20.5 1 98.12 107 GLU B N 1
ATOM 2151 C CA . GLU B 1 107 ? 1.686 -23.547 -20.641 1 98.12 107 GLU B CA 1
ATOM 2152 C C . GLU B 1 107 ? 2.311 -22.172 -20.891 1 98.12 107 GLU B C 1
ATOM 2154 O O . GLU B 1 107 ? 3.346 -21.844 -20.312 1 98.12 107 GLU B O 1
ATOM 2159 N N . LYS B 1 108 ? 1.643 -21.406 -21.719 1 97.38 108 LYS B N 1
ATOM 2160 C CA . LYS B 1 108 ? 2.088 -20.047 -21.969 1 97.38 108 LYS B CA 1
ATOM 2161 C C . LYS B 1 108 ? 2.051 -19.203 -20.703 1 97.38 108 LYS B C 1
ATOM 2163 O O . LYS B 1 108 ? 2.98 -18.438 -20.438 1 97.38 108 LYS B O 1
ATOM 2168 N N . GLY B 1 109 ? 0.989 -19.359 -19.938 1 97.69 109 GLY B N 1
ATOM 2169 C CA . GLY B 1 109 ? 0.863 -18.656 -18.672 1 97.69 109 GLY B CA 1
ATOM 2170 C C . GLY B 1 109 ? 1.937 -19.047 -17.672 1 97.69 109 GLY B C 1
ATOM 2171 O O . GLY B 1 109 ? 2.438 -18.188 -16.938 1 97.69 109 GLY B O 1
ATOM 2172 N N . LEU B 1 110 ? 2.297 -20.312 -17.672 1 97.69 110 LEU B N 1
ATOM 2173 C CA . LEU B 1 110 ? 3.328 -20.797 -16.766 1 97.69 110 LEU B CA 1
ATOM 2174 C C . LEU B 1 110 ? 4.691 -20.219 -17.125 1 97.69 110 LEU B C 1
ATOM 2176 O O . LEU B 1 110 ? 5.516 -19.969 -16.25 1 97.69 110 LEU B O 1
ATOM 2180 N N . GLU B 1 111 ? 4.918 -20 -18.391 1 96.75 111 GLU B N 1
ATOM 2181 C CA . GLU B 1 111 ? 6.16 -19.359 -18.812 1 96.75 111 GLU B CA 1
ATOM 2182 C C . GLU B 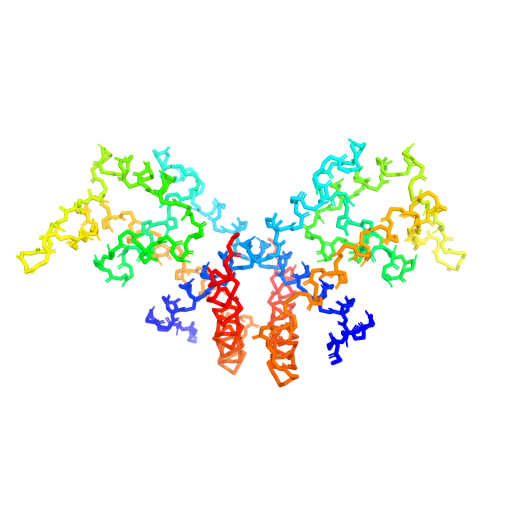1 111 ? 6.266 -17.938 -18.25 1 96.75 111 GLU B C 1
ATOM 2184 O O . GLU B 1 111 ? 7.324 -17.547 -17.75 1 96.75 111 GLU B O 1
ATOM 2189 N N . TYR B 1 112 ? 5.148 -17.203 -18.312 1 96.06 112 TYR B N 1
ATOM 2190 C CA . TYR B 1 112 ? 5.113 -15.875 -17.719 1 96.06 112 TYR B CA 1
ATOM 2191 C C . TYR B 1 112 ? 5.332 -15.945 -16.219 1 96.06 112 TYR B C 1
ATOM 2193 O O . TYR B 1 112 ? 6.113 -15.172 -15.664 1 96.06 112 TYR B O 1
ATOM 2201 N N . TYR B 1 113 ? 4.66 -16.891 -15.633 1 96.69 113 TYR B N 1
ATOM 2202 C CA . TYR B 1 113 ? 4.77 -17.047 -14.188 1 96.69 113 TYR B CA 1
ATOM 2203 C C . TYR B 1 113 ? 6.211 -17.328 -13.781 1 96.69 113 TYR B C 1
ATOM 2205 O O . TYR B 1 113 ? 6.711 -16.766 -12.805 1 96.69 113 TYR B O 1
ATOM 2213 N N . ASN B 1 114 ? 6.859 -18.219 -14.484 1 96.44 114 ASN B N 1
ATOM 2214 C CA . ASN B 1 114 ? 8.234 -18.578 -14.172 1 96.44 114 ASN B CA 1
ATOM 2215 C C . ASN B 1 114 ? 9.172 -17.391 -14.305 1 96.44 114 ASN B C 1
ATOM 2217 O O . ASN B 1 114 ? 10.062 -17.203 -13.469 1 96.44 114 ASN B O 1
ATOM 2221 N N . CYS B 1 115 ? 8.938 -16.609 -15.32 1 95.44 115 CYS B N 1
ATOM 2222 C CA . CYS B 1 115 ? 9.734 -15.398 -15.492 1 95.44 115 CYS B CA 1
ATOM 2223 C C . CYS B 1 115 ? 9.5 -14.422 -14.352 1 95.44 115 CYS B C 1
ATOM 2225 O O . CYS B 1 115 ? 10.453 -13.883 -13.781 1 95.44 115 CYS B O 1
ATOM 2227 N N . LEU B 1 116 ? 8.289 -14.242 -14 1 94.69 116 LEU B N 1
ATOM 2228 C CA . LEU B 1 116 ? 7.934 -13.352 -12.898 1 94.69 116 LEU B CA 1
ATOM 2229 C C . LEU B 1 116 ? 8.5 -13.859 -11.578 1 94.69 116 LEU B C 1
ATOM 2231 O O . LEU B 1 116 ? 8.969 -13.07 -10.758 1 94.69 116 LEU B O 1
ATOM 2235 N N . SER B 1 117 ? 8.453 -15.148 -11.391 1 94.69 117 SER B N 1
ATOM 2236 C CA . SER B 1 117 ? 8.984 -15.758 -10.18 1 94.69 117 SER B CA 1
ATOM 2237 C C . SER B 1 117 ? 10.484 -15.547 -10.062 1 94.69 117 SER B C 1
ATOM 2239 O O . SER B 1 117 ? 11 -15.273 -8.969 1 94.69 117 SER B O 1
ATOM 2241 N N . GLN B 1 118 ? 11.148 -15.672 -11.148 1 94.38 118 GLN B N 1
ATOM 2242 C CA . GLN B 1 118 ? 12.586 -15.422 -11.156 1 94.38 118 GLN B CA 1
ATOM 2243 C C . GLN B 1 118 ? 12.898 -13.977 -10.773 1 94.38 118 GLN B C 1
ATOM 2245 O O . GLN B 1 118 ? 13.797 -13.719 -9.977 1 94.38 118 GLN B O 1
ATOM 2250 N N . ILE B 1 119 ? 12.125 -13.094 -11.305 1 93.81 119 ILE B N 1
ATOM 2251 C CA . ILE B 1 119 ? 12.336 -11.672 -11.062 1 93.81 119 ILE B CA 1
ATOM 2252 C C . ILE B 1 119 ? 12.094 -11.367 -9.586 1 93.81 119 ILE B C 1
ATOM 2254 O O . ILE B 1 119 ? 12.906 -10.703 -8.945 1 93.81 119 ILE B O 1
ATOM 2258 N N . THR B 1 120 ? 10.984 -11.883 -9.016 1 93.94 120 THR B N 1
ATOM 2259 C CA . THR B 1 120 ? 10.656 -11.578 -7.625 1 93.94 120 THR B CA 1
ATOM 2260 C C . THR B 1 120 ? 11.641 -12.258 -6.676 1 93.94 120 THR B C 1
ATOM 2262 O O . THR B 1 120 ? 11.977 -11.711 -5.625 1 93.94 120 THR B O 1
ATOM 2265 N N . THR B 1 121 ? 12.125 -13.43 -7.062 1 93.69 121 THR B N 1
ATOM 2266 C CA . THR B 1 121 ? 13.133 -14.117 -6.258 1 93.69 121 THR B CA 1
ATOM 2267 C C . THR B 1 121 ? 14.438 -13.328 -6.238 1 93.69 121 THR B C 1
ATOM 2269 O O . THR B 1 121 ? 15.047 -13.156 -5.184 1 93.69 121 THR B O 1
ATOM 2272 N N . GLU B 1 122 ? 14.836 -12.812 -7.391 1 92.81 122 GLU B N 1
ATOM 2273 C CA . GLU B 1 122 ? 16.047 -12 -7.477 1 92.81 122 GLU B CA 1
ATOM 2274 C C . GLU B 1 122 ? 15.922 -10.727 -6.637 1 92.81 122 GLU B C 1
ATOM 2276 O O . GLU B 1 122 ? 16.875 -10.336 -5.957 1 92.81 122 GLU B O 1
ATOM 2281 N N . MET B 1 123 ? 14.773 -10.141 -6.738 1 92.75 123 MET B N 1
ATOM 2282 C CA . MET B 1 123 ? 14.523 -8.953 -5.934 1 92.75 123 MET B CA 1
ATOM 2283 C C . MET B 1 123 ? 14.609 -9.266 -4.445 1 92.75 123 MET B C 1
ATOM 2285 O O . MET B 1 123 ? 15.219 -8.523 -3.68 1 92.75 123 MET B O 1
ATOM 2289 N N . ALA B 1 124 ? 13.969 -10.383 -4.031 1 92.69 124 ALA B N 1
ATOM 2290 C CA . ALA B 1 124 ? 13.977 -10.805 -2.633 1 92.69 124 ALA B CA 1
ATOM 2291 C C . ALA B 1 124 ? 15.406 -11.078 -2.156 1 92.69 124 ALA B C 1
ATOM 2293 O O . ALA B 1 124 ? 15.781 -10.688 -1.049 1 92.69 124 ALA B O 1
ATOM 2294 N N . ASP B 1 125 ? 16.156 -11.703 -2.98 1 91.62 125 ASP B N 1
ATOM 2295 C CA . ASP B 1 125 ? 17.547 -12.023 -2.633 1 91.62 125 ASP B CA 1
ATOM 2296 C C . ASP B 1 125 ? 18.359 -10.758 -2.404 1 91.62 125 ASP B C 1
ATOM 2298 O O . ASP B 1 125 ? 19.188 -10.695 -1.484 1 91.62 125 ASP B O 1
ATOM 2302 N N . GLU B 1 126 ? 18.109 -9.773 -3.252 1 90.38 126 GLU B N 1
ATOM 2303 C CA . GLU B 1 126 ? 18.812 -8.5 -3.092 1 90.38 126 GLU B CA 1
ATOM 2304 C C . GLU B 1 126 ? 18.438 -7.828 -1.773 1 90.38 126 GLU B C 1
ATOM 2306 O O . GLU B 1 126 ? 19.297 -7.32 -1.059 1 90.38 126 GLU B O 1
ATOM 2311 N N . ILE B 1 127 ? 17.188 -7.832 -1.435 1 90.81 127 ILE B N 1
ATOM 2312 C CA . ILE B 1 127 ? 16.688 -7.184 -0.229 1 90.81 127 ILE B CA 1
ATOM 2313 C C . ILE B 1 127 ? 17.203 -7.914 1.006 1 90.81 127 ILE B C 1
ATOM 2315 O O . ILE B 1 127 ? 17.5 -7.289 2.025 1 90.81 127 ILE B O 1
ATOM 2319 N N . LEU B 1 128 ? 17.297 -9.25 0.949 1 91.19 128 LEU B N 1
ATOM 2320 C CA . LEU B 1 128 ? 17.75 -10.078 2.066 1 91.19 128 LEU B CA 1
ATOM 2321 C C . LEU B 1 128 ? 19.172 -9.719 2.469 1 91.19 128 LEU B C 1
ATOM 2323 O O . LEU B 1 128 ? 19.609 -10.055 3.57 1 91.19 128 LEU B O 1
ATOM 2327 N N . GLU B 1 129 ? 19.906 -9.062 1.555 1 91.88 129 GLU B N 1
ATOM 2328 C CA . GLU B 1 129 ? 21.266 -8.625 1.872 1 91.88 129 GLU B CA 1
ATOM 2329 C C . GLU B 1 129 ? 21.25 -7.488 2.891 1 91.88 129 GLU B C 1
ATOM 2331 O O . GLU B 1 129 ? 22.266 -7.219 3.535 1 91.88 129 GLU B O 1
ATOM 2336 N N . PHE B 1 130 ? 20.109 -6.887 3.029 1 93.31 130 PHE B N 1
ATOM 2337 C CA . PHE B 1 130 ? 20.047 -5.688 3.852 1 93.31 130 PHE B CA 1
ATOM 2338 C C . PHE B 1 130 ? 19.344 -5.98 5.176 1 93.31 130 PHE B C 1
ATOM 2340 O O . PHE B 1 130 ? 19.281 -5.113 6.051 1 93.31 130 PHE B O 1
ATOM 2347 N N . VAL B 1 131 ? 18.797 -7.211 5.348 1 94.19 131 VAL B N 1
ATOM 2348 C CA . VAL B 1 131 ? 18.047 -7.551 6.547 1 94.19 131 VAL B CA 1
ATOM 2349 C C . VAL B 1 131 ? 18.484 -8.914 7.066 1 94.19 131 VAL B C 1
ATOM 2351 O O . VAL B 1 131 ? 19.109 -9.695 6.336 1 94.19 131 VAL B O 1
ATOM 2354 N N . ASP B 1 132 ? 18.203 -9.258 8.328 1 93.75 132 ASP B N 1
ATOM 2355 C CA . ASP B 1 132 ? 18.5 -10.57 8.898 1 93.75 132 ASP B CA 1
ATOM 2356 C C . ASP B 1 132 ? 17.219 -11.414 9.031 1 93.75 132 ASP B C 1
ATOM 2358 O O . ASP B 1 132 ? 16.125 -10.953 8.695 1 93.75 132 ASP B O 1
ATOM 2362 N N . ASP B 1 133 ? 17.359 -12.633 9.484 1 92.25 133 ASP B N 1
ATOM 2363 C CA . ASP B 1 133 ? 16.234 -13.562 9.57 1 92.25 133 ASP B CA 1
ATOM 2364 C C . ASP B 1 133 ? 15.164 -13.055 10.531 1 92.25 133 ASP B C 1
ATOM 2366 O O . ASP B 1 133 ? 13.969 -13.258 10.297 1 92.25 133 ASP B O 1
ATOM 2370 N N . LYS B 1 134 ? 15.617 -12.406 11.539 1 95.62 134 LYS B N 1
ATOM 2371 C CA . LYS B 1 134 ? 14.664 -11.867 12.5 1 95.62 134 LYS B CA 1
ATOM 2372 C C . LYS B 1 134 ? 13.836 -10.75 11.875 1 95.62 134 LYS B C 1
ATOM 2374 O O . LYS B 1 134 ? 12.625 -10.664 12.109 1 95.62 134 LYS B O 1
ATOM 2379 N N . ASP B 1 135 ? 14.461 -9.852 11.07 1 95.56 135 ASP B N 1
ATOM 2380 C CA . ASP B 1 135 ? 13.742 -8.805 10.352 1 95.56 135 ASP B CA 1
ATOM 2381 C C . ASP B 1 135 ? 12.664 -9.391 9.445 1 95.56 135 ASP B C 1
ATOM 2383 O O . ASP B 1 135 ? 11.539 -8.898 9.406 1 95.56 135 ASP B O 1
ATOM 2387 N N . VAL B 1 136 ? 13.023 -10.477 8.75 1 94.25 136 VAL B N 1
ATOM 2388 C CA . VAL B 1 136 ? 12.094 -11.109 7.809 1 94.25 136 VAL B CA 1
ATOM 2389 C C . VAL B 1 136 ? 10.914 -11.703 8.57 1 94.25 136 VAL B C 1
ATOM 2391 O O . VAL B 1 136 ? 9.758 -11.531 8.172 1 94.25 136 VAL B O 1
ATOM 2394 N N . GLU B 1 137 ? 11.203 -12.352 9.641 1 95.06 137 GLU B N 1
ATOM 2395 C CA . GLU B 1 137 ? 10.156 -12.953 10.461 1 95.06 137 GLU B CA 1
ATOM 2396 C C . GLU B 1 137 ? 9.227 -11.891 11.031 1 95.06 137 GLU B C 1
ATOM 2398 O O . GLU B 1 137 ? 8.008 -12.039 11 1 95.06 137 GLU B O 1
ATOM 2403 N N . ASP B 1 138 ? 9.844 -10.797 11.547 1 97.31 138 ASP B N 1
ATOM 2404 C CA . ASP B 1 138 ? 9.055 -9.703 12.102 1 97.31 138 ASP B CA 1
ATOM 2405 C C . ASP B 1 138 ? 8.172 -9.062 11.031 1 97.31 138 ASP B C 1
ATOM 2407 O O . ASP B 1 138 ? 7.023 -8.711 11.297 1 97.31 138 ASP B O 1
ATOM 2411 N N . PHE B 1 139 ? 8.75 -8.945 9.805 1 96.94 139 PHE B N 1
ATOM 2412 C CA . PHE B 1 139 ? 7.988 -8.375 8.695 1 96.94 139 PHE B CA 1
ATOM 2413 C C . PHE B 1 139 ? 6.812 -9.266 8.328 1 96.94 139 PHE B C 1
ATOM 2415 O O . PHE B 1 139 ? 5.68 -8.797 8.211 1 96.94 139 PHE B O 1
ATOM 2422 N N . HIS B 1 140 ? 7.07 -10.523 8.188 1 96.5 140 HIS B N 1
ATOM 2423 C CA . HIS B 1 140 ? 6.047 -11.5 7.836 1 96.5 140 HIS B CA 1
ATOM 2424 C C . HIS B 1 140 ? 4.934 -11.531 8.883 1 96.5 140 HIS B C 1
ATOM 2426 O O . HIS B 1 140 ? 3.75 -11.477 8.531 1 96.5 140 HIS B O 1
ATOM 2432 N N . ARG B 1 141 ? 5.301 -11.539 10.148 1 97.56 141 ARG B N 1
ATOM 2433 C CA . ARG B 1 141 ? 4.32 -11.578 11.234 1 97.56 141 ARG B CA 1
ATOM 2434 C C . ARG B 1 141 ? 3.486 -10.305 11.258 1 97.56 141 ARG B C 1
ATOM 2436 O O . ARG B 1 141 ? 2.275 -10.352 11.484 1 97.56 141 ARG B O 1
ATOM 2443 N N . SER B 1 142 ? 4.129 -9.172 11.086 1 98.12 142 SER B N 1
ATOM 2444 C CA . SER B 1 142 ? 3.42 -7.898 11.055 1 98.12 142 SER B CA 1
ATOM 2445 C C . SER B 1 142 ? 2.422 -7.855 9.898 1 98.12 142 SER B C 1
ATOM 2447 O O . SER B 1 142 ? 1.294 -7.387 10.062 1 98.12 142 SER B O 1
ATOM 2449 N N . LEU B 1 143 ? 2.842 -8.344 8.758 1 97.38 143 LEU B N 1
ATOM 2450 C CA . LEU B 1 143 ? 1.973 -8.414 7.586 1 97.38 143 LEU B CA 1
ATOM 2451 C C . LEU B 1 143 ? 0.757 -9.289 7.863 1 97.38 143 LEU B C 1
ATOM 2453 O O . LEU B 1 143 ? -0.375 -8.906 7.562 1 97.38 143 LEU B O 1
ATOM 2457 N N . GLU B 1 144 ? 0.961 -10.43 8.453 1 97.81 144 GLU B N 1
ATOM 2458 C CA . GLU B 1 144 ? -0.13 -11.336 8.805 1 97.81 144 GLU B CA 1
ATOM 2459 C C . GLU B 1 144 ? -1.126 -10.664 9.742 1 97.81 144 GLU B C 1
ATOM 2461 O O . GLU B 1 144 ? -2.338 -10.789 9.562 1 97.81 144 GLU B O 1
ATOM 2466 N N . THR B 1 145 ? -0.574 -9.984 10.727 1 98.25 145 THR B N 1
ATOM 2467 C CA . THR B 1 145 ? -1.411 -9.305 11.703 1 98.25 145 THR B CA 1
ATOM 2468 C C . THR B 1 145 ? -2.252 -8.219 11.031 1 98.25 145 THR B C 1
ATOM 2470 O O . THR B 1 145 ? -3.457 -8.125 11.273 1 98.25 145 THR B O 1
ATOM 2473 N N . MET B 1 146 ? -1.67 -7.445 10.18 1 97.56 146 MET B N 1
ATOM 2474 C CA . MET B 1 146 ? -2.383 -6.371 9.5 1 97.56 146 MET B CA 1
ATOM 2475 C C . MET B 1 146 ? -3.486 -6.926 8.609 1 97.56 146 MET B C 1
ATOM 2477 O O . MET B 1 146 ? -4.609 -6.418 8.609 1 97.56 146 MET B O 1
ATOM 2481 N N . VAL B 1 147 ? -3.16 -7.992 7.855 1 97.31 147 VAL B N 1
ATOM 2482 C CA . VAL B 1 147 ? -4.141 -8.594 6.957 1 97.31 147 VAL B CA 1
ATOM 2483 C C . VAL B 1 147 ? -5.309 -9.156 7.766 1 97.31 147 VAL B C 1
ATOM 2485 O O . VAL B 1 147 ? -6.469 -8.977 7.395 1 97.31 147 VAL B O 1
ATOM 2488 N N . ARG B 1 148 ? -4.969 -9.812 8.867 1 97.56 148 ARG B N 1
ATOM 2489 C CA . ARG B 1 148 ? -6.008 -10.359 9.727 1 97.56 148 ARG B CA 1
ATOM 2490 C C . ARG B 1 148 ? -6.969 -9.273 10.188 1 97.56 148 ARG B C 1
ATOM 2492 O O . ARG B 1 148 ? -8.188 -9.453 10.141 1 97.56 148 ARG B O 1
ATOM 2499 N N . ILE B 1 149 ? -6.488 -8.156 10.648 1 97.06 149 ILE B N 1
ATOM 2500 C CA . ILE B 1 149 ? -7.297 -7.066 11.172 1 97.06 149 ILE B CA 1
ATOM 2501 C C . ILE B 1 149 ? -8.102 -6.418 10.047 1 97.06 149 ILE B C 1
ATOM 2503 O O . ILE B 1 149 ? -9.281 -6.125 10.211 1 97.06 149 ILE B O 1
ATOM 2507 N N . LEU B 1 150 ? -7.449 -6.227 8.898 1 96.56 150 LEU B N 1
ATOM 2508 C CA . LEU B 1 150 ? -8.133 -5.609 7.766 1 96.56 150 LEU B CA 1
ATOM 2509 C C . LEU B 1 150 ? -9.242 -6.516 7.242 1 96.56 150 LEU B C 1
ATOM 2511 O O . LEU B 1 150 ? -10.289 -6.035 6.797 1 96.56 150 LEU B O 1
ATOM 2515 N N . ARG B 1 151 ? -9.016 -7.84 7.27 1 95.25 151 ARG B N 1
ATOM 2516 C CA . ARG B 1 151 ? -10.055 -8.789 6.906 1 95.25 151 ARG B CA 1
ATOM 2517 C C . ARG B 1 151 ? -11.273 -8.641 7.809 1 95.25 151 ARG B C 1
ATOM 2519 O O . ARG B 1 151 ? -12.414 -8.68 7.34 1 95.25 151 ARG B O 1
ATOM 2526 N N . LYS B 1 152 ? -10.953 -8.508 9.062 1 95.56 152 LYS B N 1
ATOM 2527 C CA . LYS B 1 152 ? -12.016 -8.32 10.055 1 95.56 152 LYS B CA 1
ATOM 2528 C C . LYS B 1 152 ? -12.844 -7.074 9.742 1 95.56 152 LYS B C 1
ATOM 2530 O O . LYS B 1 152 ? -14.07 -7.113 9.781 1 95.56 152 LYS B O 1
ATOM 2535 N N . VAL B 1 153 ? -12.219 -5.996 9.445 1 95 153 VAL B N 1
ATOM 2536 C CA . VAL B 1 153 ? -12.883 -4.734 9.133 1 95 153 VAL B CA 1
ATOM 2537 C C . VAL B 1 153 ? -13.711 -4.895 7.859 1 95 153 VAL B C 1
ATOM 2539 O O . VAL B 1 153 ? -14.883 -4.492 7.816 1 95 153 VAL B O 1
ATOM 2542 N N . ASP B 1 154 ? -13.094 -5.477 6.816 1 92.38 154 ASP B N 1
ATOM 2543 C CA . ASP B 1 154 ? -13.758 -5.625 5.527 1 92.38 154 ASP B CA 1
ATOM 2544 C C . ASP B 1 154 ? -15.008 -6.496 5.648 1 92.38 154 ASP B C 1
ATOM 2546 O O . ASP B 1 154 ? -16.047 -6.195 5.047 1 92.38 154 ASP B O 1
ATOM 2550 N N . ALA B 1 155 ? -14.945 -7.59 6.395 1 90.75 155 ALA B N 1
ATOM 2551 C CA . ALA B 1 155 ? -16.062 -8.516 6.578 1 90.75 155 ALA B CA 1
ATOM 2552 C C . ALA B 1 155 ? -17.234 -7.832 7.27 1 90.75 155 ALA B C 1
ATOM 2554 O O . ALA B 1 155 ? -18.391 -8.031 6.891 1 90.75 155 ALA B O 1
ATOM 2555 N N . ARG B 1 156 ? -16.953 -6.973 8.227 1 89.12 156 ARG B N 1
ATOM 2556 C CA . ARG B 1 156 ? -18 -6.316 9.008 1 89.12 156 ARG B CA 1
ATOM 2557 C C . ARG B 1 156 ? -18.594 -5.137 8.242 1 89.12 156 ARG B C 1
ATOM 2559 O O . ARG B 1 156 ? -19.781 -4.863 8.352 1 89.12 156 ARG B O 1
ATOM 2566 N N . ARG B 1 157 ? -17.719 -4.516 7.504 1 86.31 157 ARG B N 1
ATOM 2567 C CA . ARG B 1 157 ? -18.172 -3.393 6.691 1 86.31 157 ARG B CA 1
ATOM 2568 C C . ARG B 1 157 ? -19.109 -3.865 5.586 1 86.31 157 ARG B C 1
ATOM 2570 O O . ARG B 1 157 ? -20.109 -3.209 5.285 1 86.31 157 ARG B O 1
ATOM 2577 N N . SER B 1 158 ? -18.828 -4.98 5.02 1 80.62 158 SER B N 1
ATOM 2578 C CA . SER B 1 158 ? -19.609 -5.535 3.918 1 80.62 158 SER B CA 1
ATOM 2579 C C . SER B 1 158 ? -20.938 -6.109 4.414 1 80.62 158 SER B C 1
ATOM 2581 O O . SER B 1 158 ? -21.891 -6.27 3.639 1 80.62 158 SER B O 1
ATOM 2583 N N . ALA B 1 159 ? -20.969 -6.453 5.645 1 81.25 159 ALA B N 1
ATOM 2584 C CA . ALA B 1 159 ? -22.172 -7.027 6.238 1 81.25 159 ALA B CA 1
ATOM 2585 C C . ALA B 1 159 ? -23.156 -5.934 6.641 1 81.25 159 ALA B C 1
ATOM 2587 O O . ALA B 1 159 ? -24.312 -6.219 6.961 1 81.25 159 ALA B O 1
ATOM 2588 N N . ARG B 1 160 ? -22.688 -4.711 6.637 1 72.06 160 ARG B N 1
ATOM 2589 C CA . ARG B 1 160 ? -23.578 -3.617 7.004 1 72.06 160 ARG B CA 1
ATOM 2590 C C . ARG B 1 160 ? -24.641 -3.393 5.926 1 72.06 160 ARG B C 1
ATOM 2592 O O . ARG B 1 160 ? -24.328 -3.391 4.734 1 72.06 160 ARG B O 1
ATOM 2599 N N . PRO B 1 161 ? -25.875 -3.555 6.273 1 60.97 161 PRO B N 1
ATOM 2600 C CA . PRO B 1 161 ? -26.969 -3.332 5.324 1 60.97 161 PRO B CA 1
ATOM 2601 C C . PRO B 1 161 ? -26.828 -2.008 4.578 1 60.97 161 PRO B C 1
ATOM 2603 O O . PRO B 1 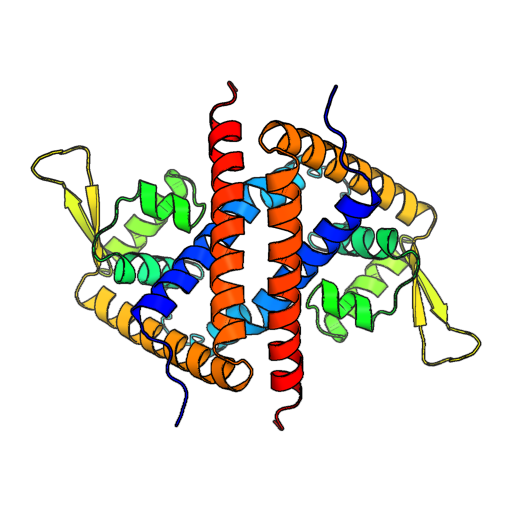161 ? -26.375 -1.015 5.148 1 60.97 161 PRO B O 1
ATOM 2606 N N . ARG B 1 162 ? -26.766 -2.027 3.363 1 48.22 162 ARG B N 1
ATOM 2607 C CA . ARG B 1 162 ? -26.812 -0.854 2.5 1 48.22 162 ARG B CA 1
ATOM 2608 C C . ARG B 1 162 ? -28.109 -0.075 2.715 1 48.22 162 ARG B C 1
ATOM 2610 O O . ARG B 1 162 ? -29.156 -0.663 3.012 1 48.22 162 ARG B O 1
#

Secondary structure (DSSP, 8-state):
---PPPHHHHHHHHHHHHHHHHHHIIIIIHHHHHHHTTS-TTS-TTHHHHHHHHHHHSEE-HHHHHHHH---HHHHHHHHHHHHHTTSEEEEEETTEEEEEEEEE-HHHHHHHHHHHHHHHHHHHHHHTSS-HHHHHHHHHHHHHHHHHHHHHHHHHHHS--/---PPPHHHHHHHHHHHHHHHHHHIIIIIHHHHHHHTTS-TTS-TTHHHHHHHHHHHSEE-HHHHHHHH---HHHHHHHHHHHHHTTSEEEEE-SS-TT-EEEEE-HHHHHHHHHHHHHHHHHHHHHHTSS-HHHHHHHHHHHHHHHHHHHHHHHHHHTS--

Radius of gyration: 21.59 Å; Cα contacts (8 Å, |Δi|>4): 343; chains: 2; bounding box: 54×63×49 Å

Sequence (324 aa):
MIKKMDEATLSKIILLSMERDALDNLIFEQTFQKKIAGKFRELSKNQPLVIKIIGIEGEIMPSTLGKYTGLEKSSLTRMVDDLEKKGIVFRKTDPGDRRKVLVSLTEKGLEYYNCLSQITTEMADEILEFVDDKDVEDFHRSLETMVRILRKVDARRSARPRMIKKMDEATLSKIILLSMERDALDNLIFEQTFQKKIAGKFRELSKNQPLVIKIIGIEGEIMPSTLGKYTGLEKSSLTRMVDDLEKKGIVFRKTDPGDRRKVLVSLTEKGLEYYNCLSQITTEMADEILEFVDDKDVEDFHRSLETMVRILRKVDARRSARPR

pLDDT: mean 91.08, std 8.58, range [39.84, 98.38]